Protein AF-A0A3A4VA73-F1 (afdb_monomer)

pLDDT: mean 78.43, std 20.01, range [28.28, 98.75]

Nearest PDB structures (foldseek):
  8yx9-assembly4_K  TM=3.484E-01  e=2.270E-02  Homo sapiens
  2hr7-assembly1_B  TM=2.825E-01  e=2.330E-01  Homo sapiens
  3s2k-assembly1_B  TM=5.951E-01  e=2.546E+00  Homo sapiens
  6hn4-assembly1_F  TM=3.229E-01  e=4.655E-01  Homo sapiens
  8s9t-assembly1_E  TM=4.274E-01  e=6.545E+00  Synechocystis sp. PCC 6803

Sequence (258 aa):
MKATKYLATAIGCLLFSLILPTQASALSCFDVDGMSVFGYDGYEWIHIGAIGNEFNSLSIANEFGAGNEFKSTSIFNEFGKFGSKFSSYSAFNDFAYKPPIVVSDSYKFVGYMTTGYKFPSINTYEAIACANKSFRSPNRDMEDVTFKDIPSSSSSYSNSYYPSGAYSSYTPLNSCPKNSSLSTKDFSSCVCNTGYTTNAKKDACVPVSKKTNDKVCQKEFGSKSLWDGTTNVDETLNCTCKKGYSFDSKGTKCVKDK

Foldseek 3Di:
DDDDDDDDDDDPDPPPPPPDPPPFDADALVLFEQWWKWWDPPQWTATQAGLAECVAQRHCNPCNHSVPCPDQSHLNVCVHQAPPCPHLAHQEPQNNVNHMFTAGPVRATDFHNHCHDGPRYHDVVRSNVSSHPHPHHHDPVRNGDIGRDRDHPPDDDDDDDDDDDDDDDDDQDPDDAPQWDADPVDNNDIDGHPQWDQDPVSRDTDGPPPQPLQSVLCVFANNQKGFPPDADPVRHTDIAGHPQWHADPVNRYTDGDD

Structure (mmCIF, N/CA/C/O backbone):
data_AF-A0A3A4VA73-F1
#
_entry.id   AF-A0A3A4VA73-F1
#
loop_
_atom_site.group_PDB
_atom_site.id
_atom_site.type_symbol
_atom_site.label_atom_id
_atom_site.label_alt_id
_atom_site.label_comp_id
_atom_site.label_asym_id
_atom_site.label_entity_id
_atom_site.label_seq_id
_atom_site.pdbx_PDB_ins_code
_atom_site.Cartn_x
_atom_site.Cartn_y
_atom_site.Cartn_z
_atom_site.occupancy
_atom_site.B_iso_or_equiv
_atom_site.auth_seq_id
_atom_site.auth_comp_id
_atom_site.auth_asym_id
_atom_site.auth_atom_id
_atom_site.pdbx_PDB_model_num
ATOM 1 N N . MET A 1 1 ? -60.410 -53.677 -19.470 1.00 43.06 1 MET A N 1
ATOM 2 C CA . MET A 1 1 ? -59.364 -53.224 -20.415 1.00 43.06 1 MET A CA 1
ATOM 3 C C . MET A 1 1 ? -59.550 -51.745 -20.718 1.00 43.06 1 MET A C 1
ATOM 5 O O . MET A 1 1 ? -60.545 -51.406 -21.337 1.00 43.06 1 MET A O 1
ATOM 9 N N . LYS A 1 2 ? -58.601 -50.913 -20.274 1.00 36.97 2 LYS A N 1
ATOM 10 C CA . LYS A 1 2 ? -57.996 -49.741 -20.947 1.00 36.97 2 LYS A CA 1
ATOM 11 C C . LYS A 1 2 ? -57.568 -48.727 -19.887 1.00 36.97 2 LYS A C 1
ATOM 13 O O . LYS A 1 2 ? -58.381 -48.040 -19.286 1.00 36.97 2 LYS A O 1
ATOM 18 N N . ALA A 1 3 ? -56.260 -48.721 -19.653 1.00 39.72 3 ALA A N 1
ATOM 19 C CA . ALA A 1 3 ? -55.546 -47.684 -18.939 1.00 39.72 3 ALA A CA 1
ATOM 20 C C . ALA A 1 3 ? -55.341 -46.496 -19.883 1.00 39.72 3 ALA A C 1
ATOM 22 O O . ALA A 1 3 ? -54.946 -46.705 -21.031 1.00 39.72 3 ALA A O 1
ATOM 23 N N . THR A 1 4 ? -55.521 -45.274 -19.388 1.00 40.94 4 THR A N 1
ATOM 24 C CA . THR A 1 4 ? -55.050 -44.076 -20.088 1.00 40.94 4 THR A CA 1
ATOM 25 C C . THR A 1 4 ? -54.307 -43.197 -19.094 1.00 40.94 4 THR A C 1
ATOM 27 O O . THR A 1 4 ? -54.869 -42.700 -18.123 1.00 40.94 4 THR A O 1
ATOM 30 N N . LYS A 1 5 ? -52.998 -43.098 -19.329 1.00 46.84 5 LYS A N 1
ATOM 31 C CA . LYS A 1 5 ? -52.027 -42.262 -18.627 1.00 46.84 5 LYS A CA 1
ATOM 32 C C . LYS A 1 5 ? -52.237 -40.805 -19.050 1.00 46.84 5 LYS A C 1
ATOM 34 O O . LYS A 1 5 ? -52.364 -40.563 -20.247 1.00 46.84 5 LYS A O 1
ATOM 39 N N . TYR A 1 6 ? -52.173 -39.856 -18.119 1.00 45.97 6 TYR A N 1
ATOM 40 C CA . TYR A 1 6 ? -51.953 -38.448 -18.453 1.00 45.97 6 TYR A CA 1
ATOM 41 C C . TYR A 1 6 ? -50.653 -37.947 -17.831 1.00 45.97 6 TYR A C 1
ATOM 43 O O . TYR A 1 6 ? -50.344 -38.216 -16.671 1.00 45.97 6 TYR A O 1
ATOM 51 N N . LEU A 1 7 ? -49.874 -37.310 -18.705 1.00 40.16 7 LEU A N 1
ATOM 52 C CA . LEU A 1 7 ? -48.508 -36.846 -18.537 1.00 40.16 7 LEU A CA 1
ATOM 53 C C . LEU A 1 7 ? -48.397 -35.770 -17.451 1.00 40.16 7 LEU A C 1
ATOM 55 O O . LEU A 1 7 ? -49.168 -34.815 -17.435 1.00 40.16 7 LEU A O 1
ATOM 59 N N . ALA A 1 8 ? -47.367 -35.887 -16.613 1.00 42.47 8 ALA A N 1
ATOM 60 C CA . ALA A 1 8 ? -46.890 -34.799 -15.775 1.00 42.47 8 ALA A CA 1
ATOM 61 C C . ALA A 1 8 ? -45.973 -33.888 -16.606 1.00 42.47 8 ALA A C 1
ATOM 63 O O . ALA A 1 8 ? -44.910 -34.311 -17.066 1.00 42.47 8 ALA A O 1
ATOM 64 N N . THR A 1 9 ? -46.391 -32.644 -16.814 1.00 46.28 9 THR A N 1
ATOM 65 C CA . THR A 1 9 ? -45.593 -31.601 -17.462 1.00 46.28 9 THR A CA 1
ATOM 66 C C . THR A 1 9 ? -44.555 -31.091 -16.463 1.00 46.28 9 THR A C 1
ATOM 68 O O . THR A 1 9 ? -44.897 -30.472 -15.457 1.00 46.28 9 THR A O 1
ATOM 71 N N . ALA A 1 10 ? -43.279 -31.381 -16.715 1.00 45.59 10 ALA A N 1
ATOM 72 C CA . ALA A 1 10 ? -42.168 -30.890 -15.912 1.00 45.59 10 ALA A CA 1
ATOM 73 C C . ALA A 1 10 ? -41.962 -29.388 -16.172 1.00 45.59 10 ALA A C 1
ATOM 75 O O . ALA A 1 10 ? -41.502 -28.986 -17.240 1.00 45.59 10 ALA A O 1
ATOM 76 N N . ILE A 1 11 ? -42.309 -28.555 -15.191 1.00 55.12 11 ILE A N 1
ATOM 77 C CA . ILE A 1 11 ? -41.979 -27.128 -15.183 1.00 55.12 11 ILE A CA 1
ATOM 78 C C . ILE A 1 11 ? -40.499 -27.019 -14.808 1.00 55.12 11 ILE A C 1
ATOM 80 O O . ILE A 1 11 ? -40.120 -27.156 -13.644 1.00 55.12 11 ILE A O 1
ATOM 84 N N . GLY A 1 12 ? -39.652 -26.834 -15.821 1.00 50.28 12 GLY A N 1
ATOM 85 C CA . GLY A 1 12 ? -38.235 -26.535 -15.656 1.00 50.28 12 GLY A CA 1
ATOM 86 C C . GLY A 1 12 ? -38.064 -25.186 -14.965 1.00 50.28 12 GLY A C 1
ATOM 87 O O . GLY A 1 12 ? -38.223 -24.136 -15.582 1.00 50.28 12 GLY A O 1
ATOM 88 N N . CYS A 1 13 ? -37.759 -25.222 -13.671 1.00 48.72 13 CYS A N 1
ATOM 89 C CA . CYS A 1 13 ? -37.417 -24.046 -12.886 1.00 48.72 13 CYS A CA 1
ATOM 90 C C . CYS A 1 13 ? -36.002 -23.597 -13.288 1.00 48.72 13 CYS A C 1
ATOM 92 O O . CYS A 1 13 ? -35.006 -24.171 -12.846 1.00 48.72 13 CYS A O 1
ATOM 94 N N . LEU A 1 14 ? -35.920 -22.618 -14.192 1.00 50.19 14 LEU A N 1
ATOM 95 C CA . LEU A 1 14 ? -34.692 -21.907 -14.548 1.00 50.19 14 LEU A CA 1
ATOM 96 C C . LEU A 1 14 ? -34.142 -21.213 -13.290 1.00 50.19 14 LEU A C 1
ATOM 98 O O . LEU A 1 14 ? -34.574 -20.125 -12.917 1.00 50.19 14 LEU A O 1
ATOM 102 N N . LEU A 1 15 ? -33.195 -21.871 -12.619 1.00 53.50 15 LEU A N 1
ATOM 103 C CA . LEU A 1 15 ? -32.391 -21.302 -11.540 1.00 53.50 15 LEU A CA 1
ATOM 104 C C . LEU A 1 15 ? -31.461 -20.237 -12.134 1.00 53.50 15 LEU A C 1
ATOM 106 O O . LEU A 1 15 ? -30.358 -20.532 -12.591 1.00 53.50 15 LEU A O 1
ATOM 110 N N . PHE A 1 16 ? -31.920 -18.988 -12.141 1.00 50.22 16 PHE A N 1
ATOM 111 C CA . PHE A 1 16 ? -31.068 -17.828 -12.371 1.00 50.22 16 PHE A CA 1
ATOM 112 C C . PHE A 1 16 ? -30.167 -17.665 -11.140 1.00 50.22 16 PHE A C 1
ATOM 114 O O . PHE A 1 16 ? -30.565 -17.094 -10.124 1.00 50.22 16 PHE A O 1
ATOM 121 N N . SER A 1 17 ? -28.977 -18.264 -11.192 1.00 49.06 17 SER A N 1
ATOM 122 C CA . SER A 1 17 ? -27.951 -18.144 -10.158 1.00 49.06 17 SER A CA 1
ATOM 123 C C . SER A 1 17 ? -27.560 -16.673 -10.005 1.00 49.06 17 SER A C 1
ATOM 125 O O . SER A 1 17 ? -26.781 -16.152 -10.800 1.00 49.06 17 SER A O 1
ATOM 127 N N . LEU A 1 18 ? -28.106 -15.994 -8.991 1.00 48.34 18 LEU A N 1
ATOM 128 C CA . LEU A 1 18 ? -27.648 -14.668 -8.581 1.00 48.34 18 LEU A CA 1
ATOM 129 C C . LEU A 1 18 ? -26.200 -14.788 -8.092 1.00 48.34 18 LEU A C 1
ATOM 131 O O . LEU A 1 18 ? -25.934 -15.199 -6.961 1.00 48.34 18 LEU A O 1
ATOM 135 N N . ILE A 1 19 ? -25.261 -14.432 -8.963 1.00 46.31 19 ILE A N 1
ATOM 136 C CA . ILE A 1 19 ? -23.864 -14.219 -8.605 1.00 46.31 19 ILE A CA 1
ATOM 137 C C . ILE A 1 19 ? -23.840 -12.930 -7.779 1.00 46.31 19 ILE A C 1
ATOM 139 O O . ILE A 1 19 ? -23.855 -11.829 -8.325 1.00 46.31 19 ILE A O 1
ATOM 143 N N . LEU A 1 20 ? -23.883 -13.056 -6.452 1.00 47.47 20 LEU A N 1
ATOM 144 C CA . LEU A 1 20 ? -23.625 -11.922 -5.567 1.00 47.47 20 LEU A CA 1
ATOM 145 C C . LEU A 1 20 ? -22.167 -11.492 -5.791 1.00 47.47 20 LEU A C 1
ATOM 147 O O . LEU A 1 20 ? -21.282 -12.345 -5.670 1.00 47.47 20 LEU A O 1
ATOM 151 N N . PRO A 1 21 ? -21.888 -10.216 -6.116 1.00 40.41 21 PRO A N 1
ATOM 152 C CA . PRO A 1 21 ? -20.519 -9.755 -6.273 1.00 40.41 21 PRO A CA 1
ATOM 153 C C . PRO A 1 21 ? -19.784 -9.967 -4.948 1.00 40.41 21 PRO A C 1
ATOM 155 O O . PRO A 1 21 ? -20.180 -9.447 -3.901 1.00 40.41 21 PRO A O 1
ATOM 158 N N . THR A 1 22 ? -18.731 -10.783 -4.981 1.00 46.16 22 THR A N 1
ATOM 159 C CA . THR A 1 22 ? -17.787 -10.920 -3.876 1.00 46.16 22 THR A CA 1
ATOM 160 C C . THR A 1 22 ? -17.147 -9.556 -3.670 1.00 46.16 22 THR A C 1
ATOM 162 O O . THR A 1 22 ? -16.364 -9.117 -4.510 1.00 46.16 22 THR A O 1
ATOM 165 N N . GLN A 1 23 ? -17.524 -8.861 -2.597 1.00 42.28 23 GLN A N 1
ATOM 166 C CA . GLN A 1 23 ? -16.896 -7.597 -2.237 1.00 42.28 23 GLN A CA 1
ATOM 167 C C . GLN A 1 23 ? -15.422 -7.879 -1.955 1.00 42.28 23 GLN A C 1
ATOM 169 O O . GLN A 1 23 ? -15.078 -8.614 -1.031 1.00 42.28 23 GLN A O 1
ATOM 174 N N . ALA A 1 24 ? -14.575 -7.357 -2.829 1.00 49.09 24 ALA A N 1
ATOM 175 C CA . ALA A 1 24 ? -13.138 -7.386 -2.694 1.00 49.09 24 ALA A CA 1
ATOM 176 C C . ALA A 1 24 ? -12.788 -6.482 -1.498 1.00 49.09 24 ALA A C 1
ATOM 178 O O . ALA A 1 24 ? -13.014 -5.275 -1.549 1.00 49.09 24 ALA A O 1
ATOM 179 N N . SER A 1 25 ? -12.358 -7.067 -0.379 1.00 57.22 25 SER A N 1
ATOM 180 C CA . SER A 1 25 ? -12.051 -6.318 0.844 1.00 57.22 25 SER A CA 1
ATOM 181 C C . SER A 1 25 ? -10.740 -5.553 0.679 1.00 57.22 25 SER A C 1
ATOM 183 O O . SER A 1 25 ? -9.720 -6.170 0.370 1.00 57.2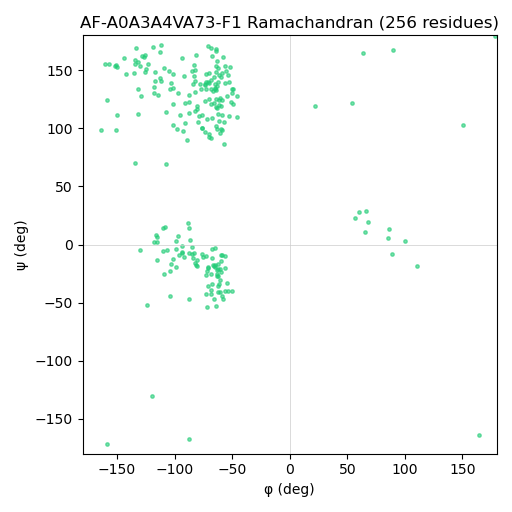2 25 SER A O 1
ATOM 185 N N . ALA A 1 26 ? -10.774 -4.231 0.868 1.00 69.88 26 ALA A N 1
ATOM 186 C CA . ALA A 1 26 ? -9.577 -3.395 0.929 1.00 69.88 26 ALA A CA 1
ATOM 187 C C . ALA A 1 26 ? -8.648 -3.854 2.069 1.00 69.88 26 ALA A C 1
ATOM 189 O O . ALA A 1 26 ? -9.121 -4.375 3.082 1.00 69.88 26 ALA A O 1
ATOM 190 N N . LEU A 1 27 ? -7.341 -3.696 1.870 1.00 84.44 27 LEU A N 1
ATOM 191 C CA . LEU A 1 27 ? -6.316 -3.956 2.877 1.00 84.44 27 LEU A CA 1
ATOM 192 C C . LEU A 1 27 ? -6.382 -2.894 3.971 1.00 84.44 27 LEU A C 1
ATOM 194 O O . LEU A 1 27 ? -6.666 -1.732 3.687 1.00 84.44 27 LEU A O 1
ATOM 198 N N . SER A 1 28 ? -6.052 -3.300 5.190 1.00 86.94 28 SER A N 1
ATOM 199 C CA . SER A 1 28 ? -5.964 -2.432 6.359 1.00 86.94 28 SER A CA 1
ATOM 200 C C . SER A 1 28 ? -4.525 -2.283 6.844 1.00 86.94 28 SER A C 1
ATOM 202 O O . SER A 1 28 ? -3.636 -3.028 6.430 1.00 86.94 28 SER A O 1
ATOM 204 N N . CYS A 1 29 ? -4.295 -1.376 7.796 1.00 83.25 29 CYS A N 1
ATOM 205 C CA . CYS A 1 29 ? -2.999 -1.247 8.474 1.00 83.25 29 CYS A CA 1
ATOM 206 C C . CYS A 1 29 ? -2.451 -2.586 9.009 1.00 83.25 29 CYS A C 1
ATOM 208 O O . CYS A 1 29 ? -1.267 -2.870 8.856 1.00 83.25 29 CYS A O 1
ATOM 210 N N . PHE A 1 30 ? -3.307 -3.448 9.572 1.00 86.12 30 PHE A N 1
ATOM 211 C CA . PHE A 1 30 ? -2.881 -4.749 10.106 1.00 86.12 30 PHE A CA 1
ATOM 212 C C . PHE A 1 30 ? -2.261 -5.662 9.038 1.00 86.12 30 PHE A C 1
ATOM 214 O O . PHE A 1 30 ? -1.387 -6.468 9.348 1.00 86.12 30 PHE A O 1
ATOM 221 N N . ASP A 1 31 ? -2.695 -5.528 7.785 1.00 90.44 31 ASP A N 1
ATOM 222 C CA . ASP A 1 31 ? -2.246 -6.375 6.682 1.00 90.44 31 ASP A CA 1
ATOM 223 C C . ASP A 1 31 ? -0.895 -5.938 6.107 1.00 90.44 31 ASP A C 1
ATOM 225 O O . ASP A 1 31 ? -0.269 -6.717 5.389 1.00 90.44 31 ASP A O 1
ATOM 229 N N . VAL A 1 32 ? -0.459 -4.703 6.383 1.00 94.81 32 VAL A N 1
ATOM 230 C CA . VAL A 1 32 ? 0.692 -4.077 5.710 1.00 94.81 32 VAL A CA 1
ATOM 231 C C . VAL A 1 32 ? 1.726 -3.452 6.650 1.00 94.81 32 VAL A C 1
ATOM 233 O O . VAL A 1 32 ? 2.764 -2.988 6.181 1.00 94.81 32 VAL A O 1
ATOM 236 N N . ASP A 1 33 ? 1.473 -3.426 7.959 1.00 94.19 33 ASP A N 1
ATOM 237 C CA . ASP A 1 33 ? 2.390 -2.849 8.944 1.00 94.19 33 ASP A CA 1
ATOM 238 C C . ASP A 1 33 ? 3.754 -3.571 8.960 1.00 94.19 33 ASP A C 1
ATOM 240 O O . ASP A 1 33 ? 3.850 -4.786 9.145 1.00 94.19 33 ASP A O 1
ATOM 244 N N . GLY A 1 34 ? 4.821 -2.802 8.769 1.00 93.25 34 GLY A N 1
ATOM 245 C CA . GLY A 1 34 ? 6.209 -3.231 8.601 1.00 93.25 34 GLY A CA 1
ATOM 246 C C . GLY A 1 34 ? 6.635 -3.526 7.158 1.00 93.25 34 GLY A C 1
ATOM 247 O O . GLY A 1 34 ? 7.825 -3.734 6.933 1.00 93.25 34 GLY A O 1
ATOM 248 N N . MET A 1 35 ? 5.716 -3.545 6.187 1.00 97.94 35 MET A N 1
ATOM 249 C CA . MET A 1 35 ? 6.010 -3.998 4.821 1.00 97.94 35 MET A CA 1
ATOM 250 C C . MET A 1 35 ? 6.637 -2.923 3.934 1.00 97.94 35 MET A C 1
ATOM 252 O O . MET A 1 35 ? 6.405 -1.724 4.102 1.00 97.94 35 MET A O 1
ATOM 256 N N . SER A 1 36 ? 7.384 -3.371 2.927 1.00 98.38 36 SER A N 1
ATOM 257 C CA . SER A 1 36 ? 8.048 -2.499 1.963 1.00 98.38 36 SER A CA 1
ATOM 258 C C . SER A 1 36 ? 7.121 -2.040 0.843 1.00 98.38 36 SER A C 1
ATOM 260 O O . SER A 1 36 ? 6.206 -2.741 0.411 1.00 98.38 36 SER A O 1
ATOM 262 N N . VAL A 1 37 ? 7.406 -0.848 0.336 1.00 98.75 37 VAL A N 1
ATOM 263 C CA . VAL A 1 37 ? 6.708 -0.173 -0.751 1.00 98.75 37 VAL A CA 1
ATOM 264 C C . VAL A 1 37 ? 7.651 -0.050 -1.941 1.00 98.75 37 VAL A C 1
ATOM 266 O O . VAL A 1 37 ? 8.760 0.477 -1.827 1.00 98.75 37 VAL A O 1
ATOM 269 N N . PHE A 1 38 ? 7.179 -0.485 -3.106 1.00 98.69 38 PHE A N 1
ATOM 270 C CA . PHE A 1 38 ? 7.914 -0.428 -4.364 1.00 98.69 38 PHE A CA 1
ATOM 271 C C . PHE A 1 38 ? 7.196 0.447 -5.387 1.00 98.69 38 PHE A C 1
ATOM 273 O O . PHE A 1 38 ? 5.985 0.332 -5.571 1.00 98.69 38 PHE A O 1
ATOM 280 N N . GLY A 1 39 ? 7.940 1.298 -6.086 1.00 98.25 39 GLY A N 1
ATOM 281 C CA . GLY A 1 39 ? 7.442 2.155 -7.162 1.00 98.25 39 GLY A CA 1
ATOM 282 C C . GLY A 1 39 ? 8.014 1.742 -8.516 1.00 98.25 39 GLY A C 1
ATOM 283 O O . GLY A 1 39 ? 9.172 1.351 -8.600 1.00 98.25 39 GLY A O 1
ATOM 284 N N . TYR A 1 40 ? 7.224 1.836 -9.589 1.00 97.44 40 TYR A N 1
ATOM 285 C CA . TYR A 1 40 ? 7.708 1.522 -10.936 1.00 97.44 40 TYR A CA 1
ATOM 286 C C . TYR A 1 40 ? 8.495 2.692 -11.544 1.00 97.44 40 TYR A C 1
ATOM 288 O O . TYR A 1 40 ? 7.939 3.763 -11.813 1.00 97.44 40 TYR A O 1
ATOM 296 N N . ASP A 1 41 ? 9.782 2.497 -11.813 1.00 91.81 41 ASP A N 1
ATOM 297 C CA . ASP A 1 41 ? 10.684 3.546 -12.302 1.00 91.81 41 ASP A CA 1
ATOM 298 C C . ASP A 1 41 ? 10.649 3.736 -13.830 1.00 91.81 41 ASP A C 1
ATOM 300 O O . ASP A 1 41 ? 11.220 4.698 -14.345 1.00 91.81 41 ASP A O 1
ATOM 304 N N . GLY A 1 42 ? 9.865 2.929 -14.547 1.00 87.56 42 GLY A N 1
ATOM 305 C CA . GLY A 1 42 ? 9.803 2.911 -16.013 1.00 87.56 42 GLY A CA 1
ATOM 306 C C . GLY A 1 42 ? 10.403 1.645 -16.623 1.00 87.56 42 GLY A C 1
ATOM 307 O O . GLY A 1 42 ? 10.051 1.308 -17.751 1.00 87.56 42 GLY A O 1
ATOM 308 N N . TYR A 1 43 ? 11.223 0.928 -15.860 1.00 85.62 43 TYR A N 1
ATOM 309 C CA . TYR A 1 43 ? 11.857 -0.330 -16.235 1.00 85.62 43 TYR A CA 1
ATOM 310 C C . TYR A 1 43 ? 11.517 -1.423 -15.224 1.00 85.62 43 TYR A C 1
ATOM 312 O O . TYR A 1 43 ? 10.980 -2.459 -15.616 1.00 85.62 43 TYR A O 1
ATOM 320 N N . GLU A 1 44 ? 11.733 -1.159 -13.936 1.00 92.25 44 GLU A N 1
ATOM 321 C CA . GLU A 1 44 ? 11.579 -2.104 -12.829 1.00 92.25 44 GLU A CA 1
ATOM 322 C C . GLU A 1 44 ? 10.803 -1.475 -11.655 1.00 92.25 44 GLU A C 1
ATOM 324 O O . GLU A 1 44 ? 10.518 -0.275 -11.608 1.00 92.25 44 GLU A O 1
ATOM 329 N N . TRP A 1 45 ? 10.406 -2.310 -10.701 1.00 95.94 45 TRP A N 1
ATOM 330 C CA . TRP A 1 45 ? 9.875 -1.921 -9.401 1.00 95.94 45 TRP A CA 1
ATOM 331 C C . TRP A 1 45 ? 11.039 -1.748 -8.430 1.00 95.94 45 TRP A C 1
ATOM 333 O O . TRP A 1 45 ? 11.694 -2.731 -8.087 1.00 95.94 45 TRP A O 1
ATOM 343 N N . ILE A 1 46 ? 11.280 -0.517 -7.986 1.00 95.81 46 ILE A N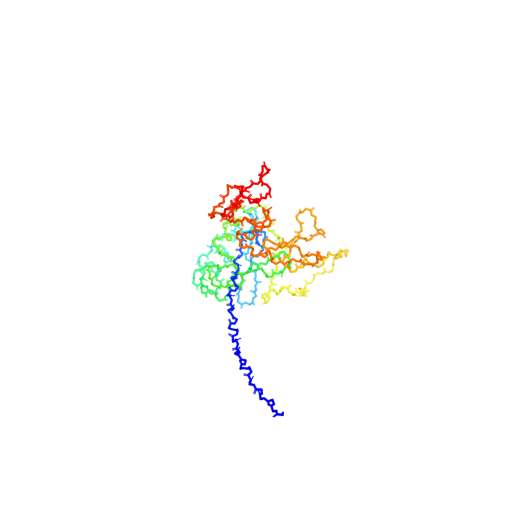 1
ATOM 344 C CA . ILE A 1 46 ? 12.366 -0.156 -7.066 1.00 95.81 46 ILE A CA 1
ATOM 345 C C . ILE A 1 46 ? 11.819 0.103 -5.665 1.00 95.81 46 ILE A C 1
ATOM 347 O O . ILE A 1 46 ? 10.684 0.565 -5.525 1.00 95.81 46 ILE A O 1
ATOM 351 N N . HIS A 1 47 ? 12.610 -0.170 -4.630 1.00 97.44 47 HIS A N 1
ATOM 352 C CA . HIS A 1 47 ? 12.233 0.143 -3.255 1.00 97.44 47 HIS A CA 1
ATOM 353 C C . HIS A 1 47 ? 12.144 1.666 -3.058 1.00 97.44 47 HIS A C 1
ATOM 355 O O . HIS A 1 47 ? 13.112 2.395 -3.282 1.00 97.44 47 HIS A O 1
ATOM 361 N N . ILE A 1 48 ? 10.977 2.163 -2.641 1.00 98.50 48 ILE A N 1
ATOM 362 C CA . ILE A 1 48 ? 10.748 3.604 -2.425 1.00 98.50 48 ILE A CA 1
ATOM 363 C C . ILE A 1 48 ? 10.469 3.962 -0.965 1.00 98.50 48 ILE A C 1
ATOM 365 O O . ILE A 1 48 ? 10.548 5.136 -0.612 1.00 98.50 48 ILE A O 1
ATOM 369 N N . GLY A 1 49 ? 10.188 2.973 -0.117 1.00 98.50 49 GLY A N 1
ATOM 370 C CA . GLY A 1 49 ? 9.965 3.156 1.313 1.00 98.50 49 GLY A CA 1
ATOM 371 C C . GLY A 1 49 ? 9.298 1.940 1.946 1.00 98.50 49 GLY A C 1
ATOM 372 O O . GLY A 1 49 ? 9.256 0.873 1.348 1.00 98.50 49 GLY A O 1
ATOM 373 N N . ALA A 1 50 ? 8.744 2.106 3.140 1.00 98.62 50 ALA A N 1
ATOM 374 C CA . ALA A 1 50 ? 8.035 1.067 3.876 1.00 98.62 50 ALA A CA 1
ATOM 375 C C . ALA A 1 50 ? 6.962 1.670 4.790 1.00 98.62 50 ALA A C 1
ATOM 377 O O . ALA A 1 50 ? 7.076 2.817 5.224 1.00 98.62 50 ALA A O 1
ATOM 378 N N . ILE A 1 51 ? 5.928 0.895 5.104 1.00 98.44 51 ILE A N 1
ATOM 379 C CA . ILE A 1 51 ? 4.870 1.275 6.044 1.00 98.44 51 ILE A CA 1
ATOM 380 C C . ILE A 1 51 ? 5.328 0.826 7.430 1.00 98.44 51 ILE A C 1
ATOM 382 O O . ILE A 1 51 ? 5.092 -0.308 7.812 1.00 98.44 51 ILE A O 1
ATOM 386 N N . GLY A 1 52 ? 6.040 1.671 8.170 1.00 93.25 52 GLY A N 1
ATOM 387 C CA . GLY A 1 52 ? 6.567 1.302 9.488 1.00 93.25 52 GLY A CA 1
ATOM 388 C C . GLY A 1 52 ? 6.878 2.511 10.358 1.00 93.25 52 GLY A C 1
ATOM 389 O O . GLY A 1 52 ? 6.537 3.633 10.000 1.00 93.25 52 GLY A O 1
ATOM 390 N N . ASN A 1 53 ? 7.525 2.305 11.501 1.00 85.19 53 ASN A N 1
ATOM 391 C CA . ASN A 1 53 ? 7.770 3.381 12.461 1.00 85.19 53 ASN A CA 1
ATOM 392 C C . ASN A 1 53 ? 8.648 4.509 11.889 1.00 85.19 53 ASN A C 1
ATOM 394 O O . ASN A 1 53 ? 9.503 4.284 11.032 1.00 85.19 53 ASN A O 1
ATOM 398 N N . GLU A 1 54 ? 8.460 5.718 12.411 1.00 88.94 54 GLU A N 1
ATOM 399 C CA . GLU A 1 54 ? 9.148 6.947 11.987 1.00 88.94 54 GLU A CA 1
ATOM 400 C C . GLU A 1 54 ? 10.665 6.955 12.246 1.00 88.94 54 GLU A C 1
ATOM 402 O O . GLU A 1 54 ? 11.393 7.731 11.636 1.00 88.94 54 GLU A O 1
ATOM 407 N N . PHE A 1 55 ? 11.182 6.076 13.108 1.00 87.44 55 PHE A N 1
ATOM 408 C CA . PHE A 1 55 ? 12.610 6.038 13.447 1.00 87.44 55 PHE A CA 1
ATOM 409 C C . PHE A 1 55 ? 13.457 5.314 12.395 1.00 87.44 55 PHE A C 1
ATOM 411 O O . PHE A 1 55 ? 14.674 5.495 12.345 1.00 87.44 55 PHE A O 1
ATOM 418 N N . ASN A 1 56 ? 12.841 4.497 11.540 1.00 95.25 56 ASN A N 1
ATOM 419 C CA . ASN A 1 56 ? 13.538 3.779 10.478 1.00 95.25 56 ASN A CA 1
ATOM 420 C C . ASN A 1 56 ? 13.637 4.640 9.211 1.00 95.25 56 ASN A C 1
ATOM 422 O O . ASN A 1 56 ? 12.627 5.134 8.716 1.00 95.25 56 ASN A O 1
ATOM 426 N N . SER A 1 57 ? 14.839 4.779 8.648 1.00 96.19 57 SER A N 1
ATOM 427 C CA . SER A 1 57 ? 15.093 5.600 7.454 1.00 96.19 57 SER A CA 1
ATOM 428 C C . SER A 1 57 ? 14.353 5.131 6.198 1.00 96.19 57 SER A C 1
ATOM 430 O O . SER A 1 57 ? 14.162 5.920 5.273 1.00 96.19 57 SER A O 1
ATOM 432 N N . LEU A 1 58 ? 13.927 3.867 6.144 1.00 97.75 58 LEU A N 1
ATOM 433 C CA . LEU A 1 58 ? 13.112 3.324 5.058 1.00 97.75 58 LEU A CA 1
ATOM 434 C C . LEU A 1 58 ? 11.628 3.631 5.221 1.00 97.75 58 LEU A C 1
ATOM 436 O O . LEU A 1 58 ? 10.884 3.489 4.256 1.00 97.75 58 LEU A O 1
ATOM 440 N N . SER A 1 59 ? 11.173 4.034 6.406 1.00 98.31 59 SER A N 1
ATOM 441 C CA . SER A 1 59 ? 9.758 4.304 6.611 1.00 98.31 59 SER A CA 1
ATOM 442 C C . SER A 1 59 ? 9.312 5.565 5.880 1.00 98.31 59 SER A C 1
ATOM 444 O O . SER A 1 59 ? 9.980 6.600 5.922 1.00 98.31 59 SER A O 1
ATOM 446 N N . ILE A 1 60 ? 8.128 5.499 5.271 1.00 98.56 60 ILE A N 1
ATOM 447 C CA . ILE A 1 60 ? 7.435 6.682 4.756 1.00 98.56 60 ILE A CA 1
ATOM 448 C C . ILE A 1 60 ? 7.069 7.660 5.886 1.00 98.56 60 ILE A C 1
ATOM 450 O O . ILE A 1 60 ? 6.924 8.842 5.626 1.00 98.56 60 ILE A O 1
ATOM 454 N N . ALA A 1 61 ? 6.979 7.212 7.142 1.00 97.06 61 ALA A N 1
ATOM 455 C CA . ALA A 1 61 ? 6.781 8.096 8.294 1.00 97.06 61 ALA A CA 1
ATOM 456 C C . ALA A 1 61 ? 8.054 8.861 8.703 1.00 97.06 61 ALA A C 1
ATOM 458 O O . ALA A 1 61 ? 7.986 9.770 9.522 1.00 97.06 61 ALA A O 1
ATOM 459 N N . ASN A 1 62 ? 9.225 8.507 8.161 1.00 95.88 62 ASN A N 1
ATOM 460 C CA . ASN A 1 62 ? 10.477 9.182 8.488 1.00 95.88 62 ASN A CA 1
ATOM 461 C C . ASN A 1 62 ? 10.745 10.346 7.521 1.00 95.88 62 ASN A C 1
ATOM 463 O O . ASN A 1 62 ? 11.187 10.133 6.387 1.00 95.88 62 ASN A O 1
ATOM 467 N N . GLU A 1 63 ? 10.541 11.580 7.985 1.00 96.12 63 GLU A N 1
ATOM 468 C CA . GLU A 1 63 ? 10.735 12.818 7.206 1.00 96.12 63 GLU A CA 1
ATOM 469 C C . GLU A 1 63 ? 12.196 13.093 6.794 1.00 96.12 63 GLU A C 1
ATOM 471 O O . GLU A 1 63 ? 12.458 13.838 5.848 1.00 96.12 63 GLU A O 1
ATOM 476 N N . PHE A 1 64 ? 13.167 12.458 7.452 1.00 95.06 64 PHE A N 1
ATOM 477 C CA . PHE A 1 64 ? 14.587 12.523 7.089 1.00 95.06 64 PHE A CA 1
ATOM 478 C C . PHE A 1 64 ? 15.008 11.370 6.161 1.00 95.06 64 PHE A C 1
ATOM 480 O O . PHE A 1 64 ? 16.138 11.345 5.674 1.00 95.06 64 PHE A O 1
ATOM 487 N N . GLY A 1 65 ? 14.109 10.413 5.917 1.00 96.19 65 GLY A N 1
ATOM 488 C CA . GLY A 1 65 ? 14.344 9.184 5.167 1.00 96.19 65 GLY A CA 1
ATOM 489 C C . GLY A 1 65 ? 13.460 9.063 3.926 1.00 96.19 65 GLY A C 1
ATOM 490 O O . GLY A 1 65 ? 13.398 9.960 3.084 1.00 96.19 65 GLY A O 1
ATOM 491 N N . ALA A 1 66 ? 12.801 7.915 3.767 1.00 98.06 66 ALA A N 1
ATOM 492 C CA . ALA A 1 66 ? 11.897 7.656 2.646 1.00 98.06 66 ALA A CA 1
ATOM 493 C C . ALA A 1 66 ? 10.671 8.586 2.625 1.00 98.06 66 ALA A C 1
ATOM 495 O O . ALA A 1 66 ? 10.139 8.847 1.548 1.00 98.06 66 ALA A O 1
ATOM 496 N N . GLY A 1 67 ? 10.263 9.115 3.782 1.00 96.88 67 GLY A N 1
ATOM 497 C CA . GLY A 1 67 ? 9.195 10.103 3.919 1.00 96.88 67 GLY A CA 1
ATOM 498 C C . GLY A 1 67 ? 9.573 11.531 3.523 1.00 96.88 67 GLY A C 1
ATOM 499 O O . GLY A 1 67 ? 8.698 12.384 3.439 1.00 96.88 67 GLY A O 1
ATOM 500 N N . ASN A 1 68 ? 10.848 11.819 3.245 1.00 96.38 68 ASN A N 1
ATOM 501 C CA . ASN A 1 68 ? 11.303 13.176 2.941 1.00 96.38 68 ASN A CA 1
ATOM 502 C C . ASN A 1 68 ? 10.628 13.752 1.682 1.00 96.38 68 ASN A C 1
ATOM 504 O O . ASN A 1 68 ? 10.789 13.208 0.590 1.00 96.38 68 ASN A O 1
ATOM 508 N N . GLU A 1 69 ? 9.914 14.870 1.808 1.00 95.88 69 GLU A N 1
ATOM 509 C CA . GLU A 1 69 ? 9.140 15.484 0.714 1.00 95.88 69 GLU A CA 1
ATOM 510 C C . GLU A 1 69 ? 9.995 16.009 -0.454 1.00 95.88 69 GLU A C 1
ATOM 512 O O . GLU A 1 69 ? 9.510 16.144 -1.576 1.00 95.88 69 GLU A O 1
ATOM 517 N N . PHE A 1 70 ? 11.291 16.235 -0.237 1.00 94.56 70 PHE A N 1
ATOM 518 C CA . PHE A 1 70 ? 12.222 16.686 -1.273 1.00 94.56 70 PHE A CA 1
ATOM 519 C C . PHE A 1 70 ? 12.925 15.525 -1.989 1.00 94.56 70 PHE A C 1
ATOM 521 O O . PHE A 1 70 ? 13.563 15.728 -3.026 1.00 94.56 70 PHE A O 1
ATOM 528 N N . LYS A 1 71 ? 12.806 14.288 -1.487 1.00 96.50 71 LYS A N 1
ATOM 529 C CA . LYS A 1 71 ? 13.411 13.106 -2.115 1.00 96.50 71 LYS A CA 1
ATOM 530 C C . LYS A 1 71 ? 12.644 12.735 -3.385 1.00 96.50 71 LYS A C 1
ATOM 532 O O . LYS A 1 71 ? 11.419 12.663 -3.394 1.00 96.50 71 LYS A O 1
ATOM 537 N N . SER A 1 72 ? 13.359 12.456 -4.473 1.00 94.38 72 SER A N 1
ATOM 538 C CA . SER A 1 72 ? 12.753 12.151 -5.782 1.00 94.38 72 SER A CA 1
ATOM 539 C C . SER A 1 72 ? 11.893 10.880 -5.791 1.00 94.38 72 SER A C 1
ATOM 541 O O . SER A 1 72 ? 10.958 10.779 -6.588 1.00 94.38 72 SER A O 1
ATOM 543 N N . THR A 1 73 ? 12.194 9.920 -4.910 1.00 96.44 73 THR A N 1
ATOM 544 C CA . THR A 1 73 ? 11.446 8.664 -4.765 1.00 96.44 73 THR A CA 1
ATOM 545 C C . THR A 1 73 ? 10.355 8.710 -3.694 1.00 96.44 73 THR A C 1
ATOM 547 O O . THR A 1 73 ? 9.584 7.760 -3.593 1.00 96.44 73 THR A O 1
ATOM 550 N N . SER A 1 74 ? 10.271 9.779 -2.898 1.00 98.12 74 SER A N 1
ATOM 551 C CA . SER A 1 74 ? 9.278 9.875 -1.828 1.00 98.12 74 SER A CA 1
ATOM 552 C C . SER A 1 74 ? 7.869 10.005 -2.391 1.00 98.12 74 SER A C 1
ATOM 554 O O . SER A 1 74 ? 7.629 10.713 -3.374 1.00 98.12 74 SER A O 1
ATOM 556 N N . ILE A 1 75 ? 6.917 9.354 -1.725 1.00 98.38 75 ILE A N 1
ATOM 557 C CA . ILE A 1 75 ? 5.495 9.539 -2.016 1.00 98.38 75 ILE A CA 1
ATOM 558 C C . ILE A 1 75 ? 4.997 10.917 -1.561 1.00 98.38 75 ILE A C 1
ATOM 560 O O . ILE A 1 75 ? 3.982 11.375 -2.062 1.00 98.38 75 ILE A O 1
ATOM 564 N N . PHE A 1 76 ? 5.704 11.607 -0.663 1.00 97.62 76 PHE A N 1
ATOM 565 C CA . PHE A 1 76 ? 5.342 12.961 -0.225 1.00 97.62 76 PHE A CA 1
ATOM 566 C C . PHE A 1 76 ? 5.878 14.058 -1.143 1.00 97.62 76 PHE A C 1
ATOM 568 O O . PHE A 1 76 ? 5.490 15.213 -1.009 1.00 97.62 76 PHE A O 1
ATOM 575 N N . ASN A 1 77 ? 6.721 13.711 -2.116 1.00 95.31 77 ASN A N 1
ATOM 576 C CA . ASN A 1 77 ? 7.134 14.661 -3.135 1.00 95.31 77 ASN A CA 1
ATOM 577 C C . ASN A 1 77 ? 6.003 14.866 -4.155 1.00 95.31 77 ASN A C 1
ATOM 579 O O . ASN A 1 77 ? 5.817 14.060 -5.073 1.00 95.31 77 ASN A O 1
ATOM 583 N N . GLU A 1 78 ? 5.255 15.960 -4.017 1.00 93.56 78 GLU A N 1
ATOM 584 C CA . GLU A 1 78 ? 4.099 16.290 -4.867 1.00 93.56 78 GLU A CA 1
ATOM 585 C C . GLU A 1 78 ? 4.457 16.607 -6.332 1.00 93.56 78 GLU A C 1
ATOM 587 O O . GLU A 1 78 ? 3.606 16.541 -7.227 1.00 93.56 78 GLU A O 1
ATOM 592 N N . PHE A 1 79 ? 5.730 16.898 -6.599 1.00 93.00 79 PHE A N 1
ATOM 593 C CA . PHE A 1 79 ? 6.288 17.043 -7.947 1.00 93.00 79 PHE A CA 1
ATOM 594 C C . PHE A 1 79 ? 6.965 15.752 -8.428 1.00 93.00 79 PHE A C 1
ATOM 596 O O . PHE A 1 79 ? 7.342 15.629 -9.594 1.00 93.00 79 PHE A O 1
ATOM 603 N N . GLY A 1 80 ? 7.114 14.780 -7.529 1.00 94.50 80 GLY A N 1
ATOM 604 C CA . GLY A 1 80 ? 7.787 13.516 -7.747 1.00 94.50 80 GLY A CA 1
ATOM 605 C C . GLY A 1 80 ? 6.920 12.483 -8.455 1.00 94.50 80 GLY A C 1
ATOM 606 O O . GLY A 1 80 ? 5.689 12.546 -8.508 1.00 94.50 80 GLY A O 1
ATOM 607 N N . LYS A 1 81 ? 7.591 11.460 -8.979 1.00 96.88 81 LYS A N 1
ATOM 608 C CA . LYS A 1 81 ? 6.965 10.393 -9.766 1.00 96.88 81 LYS A CA 1
ATOM 609 C C . LYS A 1 81 ? 5.933 9.586 -8.974 1.00 96.88 81 LYS A C 1
ATOM 611 O O . LYS A 1 81 ? 4.926 9.177 -9.550 1.00 96.88 81 LYS A O 1
ATOM 616 N N . PHE A 1 82 ? 6.180 9.366 -7.685 1.00 98.31 82 PHE A N 1
ATOM 617 C CA . PHE A 1 82 ? 5.355 8.506 -6.832 1.00 98.31 82 PHE A CA 1
ATOM 618 C C . PHE A 1 82 ? 4.386 9.282 -5.926 1.00 98.31 82 PHE A C 1
ATOM 620 O O . PHE A 1 82 ? 3.473 8.670 -5.377 1.00 98.31 82 PHE A O 1
ATOM 627 N N . GLY A 1 83 ? 4.553 10.605 -5.805 1.00 94.56 83 GLY A N 1
ATOM 628 C CA . GLY A 1 83 ? 3.704 11.472 -4.982 1.00 94.56 83 GLY A CA 1
ATOM 629 C C . GLY A 1 83 ? 2.776 12.407 -5.756 1.00 94.56 83 GLY A C 1
ATOM 630 O O . GLY A 1 83 ? 1.708 12.772 -5.270 1.00 94.56 83 GLY A O 1
ATOM 631 N N . SER A 1 84 ? 3.114 12.766 -6.999 1.00 92.19 84 SER A N 1
ATOM 632 C CA . SER A 1 84 ? 2.318 13.731 -7.764 1.00 92.19 84 SER A CA 1
ATOM 633 C C . SER A 1 84 ? 0.927 13.219 -8.129 1.00 92.19 84 SER A C 1
ATOM 635 O O . SER A 1 84 ? 0.792 12.153 -8.727 1.00 92.19 84 SER A O 1
ATOM 637 N N . LYS A 1 85 ? -0.118 14.021 -7.903 1.00 87.31 85 LYS A N 1
ATOM 638 C CA . LYS A 1 85 ? -1.508 13.704 -8.301 1.00 87.31 85 LYS A CA 1
ATOM 639 C C . LYS A 1 85 ? -1.719 13.491 -9.807 1.00 87.31 85 LYS A C 1
ATOM 641 O O . LYS A 1 85 ? -2.760 12.992 -10.217 1.00 87.31 85 LYS A O 1
ATOM 646 N N . PHE A 1 86 ? -0.748 13.874 -10.637 1.00 86.25 86 PHE A N 1
ATOM 647 C CA . PHE A 1 86 ? -0.832 13.768 -12.097 1.00 86.25 86 PHE A CA 1
ATOM 648 C C . PHE A 1 86 ? -0.027 12.600 -12.677 1.00 86.25 86 PHE A C 1
ATOM 650 O O . PHE A 1 86 ? -0.242 12.211 -13.823 1.00 86.25 86 PHE A O 1
ATOM 657 N N . SER A 1 87 ? 0.906 12.027 -11.913 1.00 93.81 87 SER A N 1
ATOM 658 C CA . SER A 1 87 ? 1.766 10.952 -12.411 1.00 93.81 87 SER A CA 1
ATOM 659 C C . SER A 1 87 ? 0.995 9.638 -12.531 1.00 93.81 87 SER A C 1
ATOM 661 O O . SER A 1 87 ? 0.274 9.240 -11.615 1.00 93.81 87 SER A O 1
ATOM 663 N N . SER A 1 88 ? 1.195 8.903 -13.629 1.00 91.50 88 SER A N 1
ATOM 664 C CA . SER A 1 88 ? 0.625 7.562 -13.832 1.00 91.50 88 SER A CA 1
ATOM 665 C C . SER A 1 88 ? 1.202 6.490 -12.893 1.00 91.50 88 SER A C 1
ATOM 667 O O . SER A 1 88 ? 0.761 5.340 -12.950 1.00 91.50 88 SER A O 1
ATOM 669 N N . TYR A 1 89 ? 2.191 6.852 -12.070 1.00 96.94 89 TYR A N 1
ATOM 670 C CA . TYR A 1 89 ? 2.898 5.978 -11.127 1.00 96.94 89 TYR A CA 1
ATOM 671 C C . TYR A 1 89 ? 2.703 6.377 -9.660 1.00 96.94 89 TYR A C 1
ATOM 673 O O . TYR A 1 89 ? 3.382 5.856 -8.781 1.00 96.94 89 TYR A O 1
ATOM 681 N N . SER A 1 90 ? 1.812 7.331 -9.399 1.00 96.25 90 SER A N 1
ATOM 682 C CA . SER A 1 90 ? 1.647 7.932 -8.080 1.00 96.25 90 SER A CA 1
ATOM 683 C C . SER A 1 90 ? 0.726 7.142 -7.161 1.00 96.25 90 SER A C 1
ATOM 685 O O . SER A 1 90 ? -0.251 6.538 -7.608 1.00 96.25 90 SER A O 1
ATOM 687 N N . ALA A 1 91 ? 1.007 7.215 -5.861 1.00 96.88 91 ALA A N 1
ATOM 688 C CA . ALA A 1 91 ? 0.114 6.744 -4.812 1.00 96.88 91 ALA A CA 1
ATOM 689 C C . ALA A 1 91 ? -1.138 7.635 -4.654 1.00 96.88 91 ALA A C 1
ATOM 691 O O . ALA A 1 91 ? -2.146 7.174 -4.126 1.00 96.88 91 ALA A O 1
ATOM 692 N N . PHE A 1 92 ? -1.105 8.883 -5.131 1.00 92.19 92 PHE A N 1
ATOM 693 C CA . PHE A 1 92 ? -2.177 9.882 -4.977 1.00 92.19 92 PHE A CA 1
ATOM 694 C C . PHE A 1 92 ? -2.911 10.220 -6.281 1.00 92.19 92 PHE A C 1
ATOM 696 O O . PHE A 1 92 ? -3.596 11.238 -6.369 1.00 92.19 92 PHE A O 1
ATOM 703 N N . ASN A 1 93 ? -2.734 9.410 -7.326 1.00 85.06 93 ASN A N 1
ATOM 704 C CA . ASN A 1 93 ? -3.491 9.551 -8.564 1.00 85.06 93 ASN A CA 1
ATOM 705 C C . ASN A 1 93 ? -4.515 8.417 -8.674 1.00 85.06 93 ASN A C 1
ATOM 707 O O . ASN A 1 93 ? -4.146 7.257 -8.871 1.00 85.06 93 ASN A O 1
ATOM 711 N N . ASP A 1 94 ? -5.801 8.765 -8.623 1.00 81.56 94 ASP A N 1
ATOM 712 C CA . ASP A 1 94 ? -6.917 7.813 -8.704 1.00 81.56 94 ASP A CA 1
ATOM 713 C C . ASP A 1 94 ? -6.949 7.021 -10.024 1.00 81.56 94 ASP A C 1
ATOM 715 O O . ASP A 1 94 ? -7.526 5.932 -10.103 1.00 81.56 94 ASP A O 1
ATOM 719 N N . PHE A 1 95 ? -6.292 7.551 -11.060 1.00 80.75 95 PHE A N 1
ATOM 720 C CA . PHE A 1 95 ? -6.176 6.964 -12.394 1.00 80.75 95 PHE A CA 1
ATOM 721 C C . PHE A 1 95 ? -4.766 6.433 -12.692 1.00 80.75 95 PHE A C 1
ATOM 723 O O . PHE A 1 95 ? -4.439 6.174 -13.854 1.00 80.75 95 PHE A O 1
ATOM 730 N N . ALA A 1 96 ? -3.917 6.259 -11.672 1.00 86.12 96 ALA A N 1
ATOM 731 C CA . ALA A 1 96 ? -2.576 5.711 -11.842 1.00 86.12 96 ALA A CA 1
ATOM 732 C C . ALA A 1 96 ? -2.614 4.348 -12.554 1.00 86.12 96 ALA A C 1
ATOM 734 O O . ALA A 1 96 ? -3.297 3.403 -12.147 1.00 86.12 96 ALA A O 1
ATOM 735 N N . TYR A 1 97 ? -1.828 4.224 -13.624 1.00 85.19 97 TYR A N 1
ATOM 736 C CA . TYR A 1 97 ? -1.716 2.977 -14.373 1.00 85.19 97 TYR A CA 1
ATOM 737 C C . TYR A 1 97 ? -0.925 1.920 -13.591 1.00 85.19 97 TYR A C 1
ATOM 739 O O . TYR A 1 97 ? -1.345 0.759 -13.534 1.00 85.19 97 TYR A O 1
ATOM 747 N N . LYS A 1 98 ? 0.180 2.334 -12.961 1.00 93.00 98 LYS A N 1
ATOM 748 C CA . LYS A 1 98 ? 1.079 1.501 -12.148 1.00 93.00 98 LYS A CA 1
ATOM 749 C C . LYS A 1 98 ? 1.418 2.233 -10.836 1.00 93.00 98 LYS A C 1
ATOM 751 O O . LYS A 1 98 ? 2.540 2.720 -10.705 1.00 93.00 98 LYS A O 1
ATOM 756 N N . PRO A 1 99 ? 0.458 2.374 -9.902 1.00 96.88 99 PRO A N 1
ATOM 757 C CA . PRO A 1 99 ? 0.745 2.959 -8.594 1.00 96.88 99 PRO A CA 1
ATOM 758 C C . PRO A 1 99 ? 1.734 2.079 -7.814 1.00 96.88 99 PRO A C 1
ATOM 760 O O . PRO A 1 99 ? 1.944 0.922 -8.203 1.00 96.88 99 PRO A O 1
ATOM 763 N N . PRO A 1 100 ? 2.317 2.584 -6.713 1.00 98.62 100 PRO A N 1
ATOM 764 C CA . PRO A 1 100 ? 3.196 1.788 -5.873 1.00 98.62 100 PRO A CA 1
ATOM 765 C C . PRO A 1 100 ? 2.520 0.514 -5.359 1.00 98.62 100 PRO A C 1
ATOM 767 O O . PRO A 1 100 ? 1.297 0.444 -5.212 1.00 98.62 100 PRO A O 1
ATOM 770 N N . ILE A 1 101 ? 3.329 -0.499 -5.078 1.00 98.12 101 ILE A N 1
ATOM 771 C CA . ILE A 1 101 ? 2.893 -1.793 -4.556 1.00 98.12 101 ILE A CA 1
ATOM 772 C C . ILE A 1 101 ? 3.478 -2.029 -3.170 1.00 98.12 101 ILE A C 1
ATOM 774 O O . ILE A 1 101 ? 4.587 -1.596 -2.873 1.00 98.12 101 ILE A O 1
ATOM 778 N N . VAL A 1 102 ? 2.736 -2.749 -2.342 1.00 98.00 102 VAL A N 1
ATOM 779 C CA . VAL A 1 102 ? 3.158 -3.236 -1.033 1.00 98.00 102 VAL A CA 1
ATOM 780 C C . VAL A 1 102 ? 3.620 -4.679 -1.181 1.00 98.00 102 VAL A C 1
ATOM 782 O O . VAL A 1 102 ? 2.923 -5.515 -1.772 1.00 98.00 102 VAL A O 1
ATOM 785 N N . VAL A 1 103 ? 4.801 -4.966 -0.647 1.00 94.88 103 VAL A N 1
ATOM 786 C CA . VAL A 1 103 ? 5.468 -6.263 -0.726 1.00 94.88 103 VAL A CA 1
ATOM 787 C C . VAL A 1 103 ? 5.886 -6.689 0.678 1.00 94.88 103 VAL A C 1
ATOM 789 O O . VAL A 1 103 ? 6.542 -5.941 1.398 1.00 94.88 103 VAL A O 1
ATOM 792 N N . SER A 1 104 ? 5.507 -7.905 1.066 1.00 93.31 104 SER A N 1
ATOM 793 C CA . SER A 1 104 ? 5.910 -8.494 2.349 1.00 93.31 104 SER A CA 1
ATOM 794 C C . SER A 1 104 ? 7.414 -8.789 2.382 1.00 93.31 104 SER A C 1
ATOM 796 O O . SER A 1 104 ? 7.982 -9.058 1.326 1.00 93.31 104 SER A O 1
ATOM 798 N N . ASP A 1 105 ? 7.996 -8.985 3.565 1.00 87.56 105 ASP A N 1
ATOM 799 C CA . ASP A 1 105 ? 9.394 -9.436 3.737 1.00 87.56 105 ASP A CA 1
ATOM 800 C C . ASP A 1 105 ? 9.730 -10.764 3.030 1.00 87.56 105 ASP A C 1
ATOM 802 O O . ASP A 1 105 ? 10.887 -11.073 2.776 1.00 87.56 105 ASP A O 1
ATOM 806 N N . SER A 1 106 ? 8.721 -11.575 2.694 1.00 86.06 106 SER A N 1
ATOM 807 C CA . SER A 1 106 ? 8.878 -12.797 1.889 1.00 86.06 106 SER A CA 1
ATOM 808 C C . SER A 1 106 ? 8.774 -12.558 0.375 1.00 86.06 106 SER A C 1
ATOM 810 O O . SER A 1 106 ? 8.492 -13.496 -0.370 1.00 86.06 106 SER A O 1
ATOM 812 N N . TYR A 1 107 ? 8.939 -11.314 -0.081 1.00 84.00 107 TYR A N 1
ATOM 813 C CA . TYR A 1 107 ? 8.908 -10.907 -1.491 1.00 84.00 107 TYR A CA 1
ATOM 814 C C . TYR A 1 107 ? 7.587 -11.188 -2.218 1.00 84.00 107 TYR A C 1
ATOM 816 O O . TYR A 1 107 ? 7.571 -11.394 -3.427 1.00 84.00 107 TYR A O 1
ATOM 824 N N . LYS A 1 108 ? 6.458 -11.216 -1.503 1.00 87.12 108 LYS A N 1
ATOM 825 C CA . LYS A 1 108 ? 5.130 -11.434 -2.094 1.00 87.12 108 LYS A CA 1
ATOM 826 C C . LYS A 1 108 ? 4.379 -10.124 -2.244 1.00 87.12 108 LYS A C 1
ATOM 828 O O . LYS A 1 108 ? 4.314 -9.343 -1.297 1.00 87.12 108 LYS A O 1
ATOM 833 N N . PHE A 1 109 ? 3.760 -9.930 -3.407 1.00 89.56 109 PHE A N 1
ATOM 834 C CA . PHE A 1 109 ? 2.800 -8.852 -3.613 1.00 89.56 109 PHE A CA 1
ATOM 835 C C . PHE A 1 109 ? 1.612 -8.999 -2.658 1.00 89.56 109 PHE A C 1
ATOM 837 O O . PHE A 1 109 ? 0.961 -10.048 -2.622 1.00 89.56 109 PHE A O 1
ATOM 844 N N . VAL A 1 110 ? 1.332 -7.934 -1.910 1.00 91.06 110 VAL A N 1
ATOM 845 C CA . VAL A 1 110 ? 0.211 -7.857 -0.965 1.00 91.06 110 VAL A CA 1
ATOM 846 C C . VAL A 1 110 ? -0.919 -7.017 -1.547 1.00 91.06 110 VAL A C 1
ATOM 848 O O . VAL A 1 110 ? -2.076 -7.435 -1.528 1.00 91.06 110 VAL A O 1
ATOM 851 N N . GLY A 1 111 ? -0.589 -5.871 -2.139 1.00 91.19 111 GLY A N 1
ATOM 852 C CA . GLY A 1 111 ? -1.561 -5.010 -2.800 1.00 91.19 111 GLY A CA 1
ATOM 853 C C . GLY A 1 111 ? -0.941 -3.747 -3.370 1.00 91.19 111 GLY A C 1
ATOM 854 O O . GLY A 1 111 ? 0.255 -3.513 -3.250 1.00 91.19 111 GLY A O 1
ATOM 855 N N . TYR A 1 112 ? -1.764 -2.923 -3.999 1.00 94.06 112 TYR A N 1
ATOM 856 C CA . TYR A 1 112 ? -1.390 -1.579 -4.424 1.00 94.06 112 TYR A CA 1
ATOM 857 C C . TYR A 1 112 ? -1.533 -0.593 -3.257 1.00 94.06 112 TYR A C 1
ATOM 859 O O . TYR A 1 112 ? -2.460 -0.705 -2.459 1.00 94.06 112 TYR A O 1
ATOM 867 N N . MET A 1 113 ? -0.658 0.403 -3.184 1.00 97.00 113 MET A N 1
ATOM 868 C CA . MET A 1 113 ? -0.837 1.576 -2.329 1.00 97.00 113 MET A CA 1
ATOM 869 C C . MET A 1 113 ? -1.321 2.726 -3.210 1.00 97.00 113 MET A C 1
ATOM 871 O O . MET A 1 113 ? -0.556 3.279 -4.003 1.00 97.00 113 MET A O 1
ATOM 875 N N . THR A 1 114 ? -2.618 3.020 -3.153 1.00 93.81 114 THR A N 1
ATOM 876 C CA . THR A 1 114 ? -3.249 3.982 -4.064 1.00 93.81 114 THR A CA 1
ATOM 877 C C . THR A 1 114 ? -4.530 4.572 -3.479 1.00 93.81 114 THR A C 1
ATOM 879 O O . THR A 1 114 ? -5.202 3.942 -2.667 1.00 93.81 114 THR A O 1
ATOM 882 N N . THR A 1 115 ? -4.909 5.768 -3.923 1.00 84.75 115 THR A N 1
ATOM 883 C CA . THR A 1 115 ? -6.255 6.331 -3.723 1.00 84.75 115 THR A CA 1
ATOM 884 C C . THR A 1 115 ? -7.265 5.860 -4.781 1.00 84.75 115 THR A C 1
ATOM 886 O O . THR A 1 115 ? -8.468 6.044 -4.607 1.00 84.75 115 THR A O 1
ATOM 889 N N . GLY A 1 116 ? -6.790 5.219 -5.856 1.00 77.62 116 GLY A N 1
ATOM 890 C CA . GLY A 1 116 ? -7.591 4.784 -6.999 1.00 77.62 116 GLY A CA 1
ATOM 891 C C . GLY A 1 116 ? -8.233 3.401 -6.879 1.00 77.62 116 GLY A C 1
ATOM 892 O O . GLY A 1 116 ? -8.264 2.763 -5.831 1.00 77.62 116 GLY A O 1
ATOM 893 N N . TYR A 1 117 ? -8.731 2.903 -8.012 1.00 73.25 117 TYR A N 1
ATOM 894 C CA . TYR A 1 117 ? -9.568 1.695 -8.093 1.00 73.25 117 TYR A CA 1
ATOM 895 C C . TYR A 1 117 ? -8.796 0.366 -8.214 1.00 73.25 117 TYR A C 1
ATOM 897 O O . TYR A 1 117 ? -9.407 -0.687 -8.420 1.00 73.25 117 TYR A O 1
ATOM 905 N N . LYS A 1 118 ? -7.457 0.379 -8.152 1.00 79.06 118 LYS A N 1
ATOM 906 C CA . LYS A 1 118 ? -6.660 -0.857 -8.241 1.00 79.06 118 LYS A CA 1
ATOM 907 C C . LYS A 1 118 ? -6.933 -1.739 -7.020 1.00 79.06 118 LYS A C 1
ATOM 909 O O . LYS A 1 118 ? -7.101 -1.231 -5.918 1.00 79.06 118 LYS A O 1
ATOM 914 N N . PHE A 1 119 ? -6.951 -3.056 -7.220 1.00 77.38 119 PHE A N 1
ATOM 915 C CA . PHE A 1 119 ? -7.269 -4.039 -6.182 1.00 77.38 119 PHE A CA 1
ATOM 916 C C . PHE A 1 119 ? -6.387 -5.299 -6.313 1.00 77.38 119 PHE A C 1
ATOM 918 O O . PHE A 1 119 ? -6.095 -5.689 -7.450 1.00 77.38 119 PHE A O 1
ATOM 925 N N . PRO A 1 120 ? -6.000 -5.976 -5.208 1.00 87.25 120 PRO A N 1
ATOM 926 C CA . PRO A 1 120 ? -6.152 -5.565 -3.802 1.00 87.25 120 PRO A CA 1
ATOM 927 C C . PRO A 1 120 ? -5.350 -4.302 -3.493 1.00 87.25 120 PRO A C 1
ATOM 929 O O . PRO A 1 120 ? -4.323 -4.070 -4.125 1.00 87.25 120 PRO A O 1
ATOM 932 N N . SER A 1 121 ? -5.817 -3.464 -2.569 1.00 85.81 121 SER A N 1
ATOM 933 C CA . SER A 1 121 ? -5.144 -2.203 -2.247 1.00 85.81 121 SER A CA 1
ATOM 934 C C . SER A 1 121 ? -5.372 -1.743 -0.817 1.00 85.81 121 SER A C 1
ATOM 936 O O . SER A 1 121 ? -6.390 -2.079 -0.214 1.00 85.81 121 SER A O 1
ATOM 938 N N . ILE A 1 122 ? -4.418 -0.964 -0.308 1.00 90.38 122 ILE A N 1
ATOM 939 C CA . ILE A 1 122 ? -4.594 -0.087 0.849 1.00 90.38 122 ILE A CA 1
ATOM 940 C C . ILE A 1 122 ? -4.739 1.351 0.348 1.00 90.38 122 ILE A C 1
ATOM 942 O O . ILE A 1 122 ? -4.017 1.774 -0.564 1.00 90.38 122 ILE A O 1
ATOM 946 N N . ASN A 1 123 ? -5.660 2.110 0.947 1.00 93.31 123 ASN A N 1
ATOM 947 C CA . ASN A 1 123 ? -5.770 3.534 0.661 1.00 93.31 123 ASN A CA 1
ATOM 948 C C . ASN A 1 123 ? -4.488 4.257 1.108 1.00 93.31 123 ASN A C 1
ATOM 950 O O . ASN A 1 123 ? -4.026 4.067 2.230 1.00 93.31 123 ASN A O 1
ATOM 954 N N . THR A 1 124 ? -3.921 5.116 0.261 1.00 95.44 124 THR A N 1
ATOM 955 C CA . THR A 1 124 ? -2.648 5.796 0.561 1.00 95.44 124 THR A CA 1
ATOM 956 C C . THR A 1 124 ? -2.679 6.588 1.870 1.00 95.44 124 THR A C 1
ATOM 958 O O . THR A 1 124 ? -1.722 6.528 2.640 1.00 95.44 124 THR A O 1
ATOM 961 N N . TYR A 1 125 ? -3.780 7.278 2.180 1.00 87.44 125 TYR A N 1
ATOM 962 C CA . TYR A 1 125 ? -3.906 8.011 3.444 1.00 87.44 125 TYR A CA 1
ATOM 963 C C . TYR A 1 125 ? -3.962 7.067 4.653 1.00 87.44 125 TYR A C 1
ATOM 965 O O . TYR A 1 125 ? -3.423 7.391 5.711 1.00 87.44 125 TYR A O 1
ATOM 973 N N . GLU A 1 126 ? -4.558 5.883 4.495 1.00 90.38 126 GLU A N 1
ATOM 974 C CA . GLU A 1 126 ? -4.570 4.846 5.531 1.00 90.38 126 GLU A CA 1
ATOM 975 C C . GLU A 1 126 ? -3.173 4.257 5.757 1.00 90.38 126 GLU A C 1
ATOM 977 O O . GLU A 1 126 ? -2.752 4.116 6.903 1.00 90.38 126 GLU A O 1
ATOM 982 N N . ALA A 1 127 ? -2.418 3.988 4.689 1.00 95.88 127 ALA A N 1
ATOM 983 C CA . ALA A 1 127 ? -1.035 3.520 4.780 1.00 95.88 127 ALA A CA 1
ATOM 984 C C . ALA A 1 127 ? -0.129 4.528 5.510 1.00 95.88 127 ALA A C 1
ATOM 986 O O . ALA A 1 127 ? 0.673 4.145 6.359 1.00 95.88 127 ALA A O 1
ATOM 987 N N . ILE A 1 128 ? -0.294 5.824 5.238 1.00 94.69 128 ILE A N 1
ATOM 988 C CA . ILE A 1 128 ? 0.453 6.892 5.921 1.00 94.69 128 ILE A CA 1
ATOM 989 C C . ILE A 1 128 ? 0.079 6.959 7.403 1.00 94.69 128 ILE A C 1
ATOM 991 O O . ILE A 1 128 ? 0.955 6.991 8.267 1.00 94.69 128 ILE A O 1
ATOM 995 N N . ALA A 1 129 ? -1.220 6.930 7.715 1.00 86.00 129 ALA A N 1
ATOM 996 C CA . ALA A 1 129 ? -1.689 6.909 9.097 1.00 86.00 129 ALA A CA 1
ATOM 997 C C . ALA A 1 129 ? -1.205 5.661 9.854 1.00 86.00 129 ALA A C 1
ATOM 999 O O . ALA A 1 129 ? -0.926 5.747 11.051 1.00 86.00 129 ALA A O 1
ATOM 1000 N N . CYS A 1 130 ? -1.097 4.526 9.159 1.00 91.31 130 CYS A N 1
ATOM 1001 C CA . CYS A 1 130 ? -0.534 3.287 9.679 1.00 91.31 130 CYS A CA 1
ATOM 1002 C C . CYS A 1 130 ? 0.950 3.453 10.022 1.00 91.31 130 CYS A C 1
ATOM 1004 O O . CYS A 1 130 ? 1.335 3.211 11.162 1.00 91.31 130 CYS A O 1
ATOM 1006 N N . ALA A 1 131 ? 1.764 3.946 9.082 1.00 95.31 131 ALA A N 1
ATOM 1007 C CA . ALA A 1 131 ? 3.196 4.158 9.290 1.00 95.31 131 ALA A CA 1
ATOM 1008 C C . ALA A 1 131 ? 3.472 5.096 10.481 1.00 95.31 131 ALA A C 1
ATOM 1010 O O . ALA A 1 131 ? 4.224 4.745 11.386 1.00 95.31 131 ALA A O 1
ATOM 1011 N N . ASN A 1 132 ? 2.768 6.231 10.561 1.00 85.25 132 ASN A N 1
ATOM 1012 C CA . ASN A 1 132 ? 2.929 7.210 11.648 1.00 85.25 132 ASN A CA 1
ATOM 1013 C C . ASN A 1 132 ? 2.575 6.665 13.044 1.00 85.25 132 ASN A C 1
ATOM 1015 O O . ASN A 1 132 ? 2.908 7.282 14.051 1.00 85.25 132 ASN A O 1
ATOM 1019 N N . LYS A 1 133 ? 1.858 5.538 13.128 1.00 83.94 133 LYS A N 1
ATOM 1020 C CA . LYS A 1 133 ? 1.468 4.886 14.391 1.00 83.94 133 LYS A CA 1
ATOM 1021 C C . LYS A 1 133 ? 2.109 3.514 14.572 1.00 83.94 133 LYS A C 1
ATOM 1023 O O . LYS A 1 133 ? 1.798 2.815 15.537 1.00 83.94 133 LYS A O 1
ATOM 1028 N N . SER A 1 134 ? 2.952 3.108 13.633 1.00 85.25 134 SER A N 1
ATOM 1029 C CA . SER A 1 134 ? 3.551 1.789 13.622 1.00 85.25 134 SER A CA 1
ATOM 1030 C C . SER A 1 134 ? 4.607 1.669 14.713 1.00 85.25 134 SER A C 1
ATOM 1032 O O . SER A 1 134 ? 5.424 2.564 14.926 1.00 85.25 134 SER A O 1
ATOM 1034 N N . PHE A 1 135 ? 4.633 0.509 15.365 1.00 85.00 135 PHE A N 1
ATOM 1035 C CA . PHE A 1 135 ? 5.736 0.095 16.233 1.00 85.00 135 PHE A CA 1
ATOM 1036 C C . PHE A 1 135 ? 6.707 -0.853 15.510 1.00 85.00 135 PHE A C 1
ATOM 1038 O O . PHE A 1 135 ? 7.725 -1.256 16.074 1.00 85.00 135 PHE A O 1
ATOM 1045 N N . ARG A 1 136 ? 6.412 -1.240 14.262 1.00 86.56 136 ARG A N 1
ATOM 1046 C CA . ARG A 1 136 ? 7.232 -2.155 13.461 1.00 86.56 136 ARG A CA 1
ATOM 1047 C C . ARG A 1 136 ? 8.367 -1.395 12.801 1.00 86.56 136 ARG A C 1
ATOM 1049 O O . ARG A 1 136 ? 8.151 -0.360 12.185 1.00 86.56 136 ARG A O 1
ATOM 1056 N N . SER A 1 137 ? 9.584 -1.913 12.924 1.00 86.19 137 SER A N 1
ATOM 1057 C CA . SER A 1 137 ? 10.717 -1.424 12.137 1.00 86.19 137 SER A CA 1
ATOM 1058 C C . SER A 1 137 ? 10.754 -2.180 10.809 1.00 86.19 137 SER A C 1
ATOM 1060 O O . SER A 1 137 ? 10.825 -3.409 10.855 1.00 86.19 137 SER A O 1
ATOM 1062 N N . PRO A 1 138 ? 10.694 -1.488 9.657 1.00 91.19 138 PRO A N 1
ATOM 1063 C CA . PRO A 1 138 ? 10.844 -2.107 8.346 1.00 91.19 138 PRO A CA 1
ATOM 1064 C C . PRO A 1 138 ? 12.118 -2.937 8.193 1.00 91.19 138 PRO A C 1
ATOM 1066 O O . PRO A 1 138 ? 13.181 -2.567 8.708 1.00 91.19 138 PRO A O 1
ATOM 1069 N N . ASN A 1 139 ? 12.019 -4.026 7.428 1.00 88.19 139 ASN A N 1
ATOM 1070 C CA . ASN A 1 139 ? 13.162 -4.857 7.078 1.00 88.19 139 ASN A CA 1
ATOM 1071 C C . ASN A 1 139 ? 14.119 -4.099 6.142 1.00 88.19 139 ASN A C 1
ATOM 1073 O O . ASN A 1 139 ? 13.743 -3.691 5.043 1.00 88.19 139 ASN A O 1
ATOM 1077 N N . ARG A 1 140 ? 15.375 -3.935 6.570 1.00 83.75 140 ARG A N 1
ATOM 1078 C CA . ARG A 1 140 ? 16.395 -3.229 5.787 1.00 83.75 140 ARG A CA 1
ATOM 1079 C C . ARG A 1 140 ? 16.889 -3.999 4.568 1.00 83.75 140 ARG A C 1
ATOM 1081 O O . ARG A 1 140 ? 17.320 -3.368 3.611 1.00 83.75 140 ARG A O 1
ATOM 1088 N N . ASP A 1 141 ? 16.757 -5.321 4.554 1.00 91.00 141 ASP A N 1
ATOM 1089 C CA . ASP A 1 141 ? 17.204 -6.156 3.430 1.00 91.00 141 ASP A CA 1
ATOM 1090 C C . ASP A 1 141 ? 16.365 -5.928 2.160 1.00 91.00 141 ASP A C 1
ATOM 1092 O O . ASP A 1 141 ? 16.733 -6.368 1.073 1.00 91.00 141 ASP A O 1
ATOM 1096 N N . MET A 1 142 ? 15.235 -5.227 2.286 1.00 89.25 142 MET A N 1
ATOM 1097 C CA . MET A 1 142 ? 14.374 -4.854 1.168 1.00 89.25 142 MET A CA 1
ATOM 1098 C C . MET A 1 142 ? 14.870 -3.628 0.386 1.00 89.25 142 MET A C 1
ATOM 1100 O O . MET A 1 142 ? 14.355 -3.375 -0.701 1.00 89.25 142 MET A O 1
ATOM 1104 N N . GLU A 1 143 ? 15.838 -2.872 0.918 1.00 87.56 143 GLU A N 1
ATOM 1105 C CA . GLU A 1 143 ? 16.304 -1.592 0.358 1.00 87.56 143 GLU A CA 1
ATOM 1106 C C . GLU A 1 143 ? 16.911 -1.740 -1.048 1.00 87.56 143 GLU A C 1
ATOM 1108 O O . GLU A 1 143 ? 16.612 -0.938 -1.930 1.00 87.56 143 GLU A O 1
ATOM 1113 N N . ASP A 1 144 ? 17.691 -2.802 -1.272 1.00 86.62 144 ASP A N 1
ATOM 1114 C CA . ASP A 1 144 ? 18.412 -3.051 -2.531 1.00 86.62 144 ASP A CA 1
ATOM 1115 C C . ASP A 1 144 ? 17.672 -4.007 -3.482 1.00 86.62 144 ASP A C 1
ATOM 1117 O O . ASP A 1 144 ? 18.208 -4.454 -4.499 1.00 86.62 144 ASP A O 1
ATOM 1121 N N . VAL A 1 145 ? 16.433 -4.365 -3.152 1.00 88.50 145 VAL A N 1
ATOM 1122 C CA . VAL A 1 145 ? 15.636 -5.300 -3.948 1.00 88.50 145 VAL A CA 1
ATOM 1123 C C . VAL A 1 145 ? 14.988 -4.554 -5.110 1.00 88.50 145 VAL A C 1
ATOM 1125 O O . VAL A 1 145 ? 14.485 -3.441 -4.955 1.00 88.50 145 VAL A O 1
ATOM 1128 N N . THR A 1 146 ? 14.943 -5.192 -6.278 1.00 89.69 146 THR A N 1
ATOM 1129 C CA . THR A 1 146 ? 14.130 -4.736 -7.409 1.00 89.69 146 THR A CA 1
ATOM 1130 C C . THR A 1 146 ? 13.369 -5.900 -8.030 1.00 89.69 146 THR A C 1
ATOM 1132 O O . THR A 1 146 ? 13.730 -7.071 -7.871 1.00 89.69 146 THR A O 1
ATOM 1135 N N . PHE A 1 147 ? 12.289 -5.588 -8.747 1.00 87.69 147 PHE A N 1
ATOM 1136 C CA . PHE A 1 147 ? 11.532 -6.584 -9.502 1.00 87.69 147 PHE A CA 1
ATOM 1137 C C . PHE A 1 147 ? 11.257 -6.109 -10.925 1.00 87.69 147 PHE A C 1
ATOM 1139 O O . PHE A 1 147 ? 10.775 -5.000 -11.130 1.00 87.69 147 PHE A O 1
ATOM 1146 N N . LYS A 1 148 ? 11.468 -6.969 -11.925 1.00 85.75 148 LYS A N 1
ATOM 1147 C CA . LYS A 1 148 ? 11.067 -6.668 -13.313 1.00 85.75 148 LYS A CA 1
ATOM 1148 C C . LYS A 1 148 ? 9.552 -6.635 -13.484 1.00 85.75 148 LYS A C 1
ATOM 1150 O O . LYS A 1 148 ? 9.008 -5.755 -14.144 1.00 85.75 148 LYS A O 1
ATOM 1155 N N . ASP A 1 149 ? 8.882 -7.559 -12.808 1.00 88.69 149 ASP A N 1
ATOM 1156 C CA . ASP A 1 149 ? 7.435 -7.715 -12.796 1.00 88.69 149 ASP A CA 1
ATOM 1157 C C . ASP A 1 149 ? 6.925 -7.731 -11.354 1.00 88.69 149 ASP A C 1
ATOM 1159 O O . ASP A 1 149 ? 7.689 -7.980 -10.424 1.00 88.69 149 ASP A O 1
ATOM 1163 N N . ILE A 1 150 ? 5.627 -7.484 -11.153 1.00 83.94 150 ILE A N 1
ATOM 1164 C CA . ILE A 1 150 ? 5.028 -7.605 -9.817 1.00 83.94 150 ILE A CA 1
ATOM 1165 C C . ILE A 1 150 ? 5.242 -9.048 -9.329 1.00 83.94 150 ILE A C 1
ATOM 1167 O O . ILE A 1 150 ? 4.826 -9.980 -10.027 1.00 83.94 150 ILE A O 1
ATOM 1171 N N . PRO A 1 151 ? 5.856 -9.261 -8.151 1.00 77.56 151 PRO A N 1
ATOM 1172 C CA . PRO A 1 151 ? 6.145 -10.603 -7.676 1.00 77.56 151 PRO A CA 1
ATOM 1173 C C . PRO A 1 151 ? 4.841 -11.368 -7.429 1.00 77.56 151 PRO A C 1
ATOM 1175 O O . PRO A 1 151 ? 4.009 -10.986 -6.605 1.00 77.56 151 PRO A O 1
ATOM 1178 N N . SER A 1 152 ? 4.647 -12.461 -8.166 1.00 60.12 152 SER A N 1
ATOM 1179 C CA . SER A 1 152 ? 3.489 -13.338 -7.993 1.00 60.12 152 SER A CA 1
ATOM 1180 C C . SER A 1 152 ? 3.504 -13.995 -6.607 1.00 60.12 152 SER A C 1
ATOM 1182 O O . SER A 1 152 ? 4.561 -14.259 -6.035 1.00 60.12 152 SER A O 1
ATOM 1184 N N . SER A 1 153 ? 2.334 -14.358 -6.078 1.00 47.31 153 SER A N 1
ATOM 1185 C CA . SER A 1 153 ? 2.216 -15.111 -4.817 1.00 47.31 153 SER A CA 1
ATOM 1186 C C . SER A 1 153 ? 2.929 -16.480 -4.828 1.00 47.31 153 SER A C 1
ATOM 1188 O O . SER A 1 153 ? 3.069 -17.100 -3.770 1.00 47.31 153 SER A O 1
ATOM 1190 N N . SER A 1 154 ? 3.402 -16.927 -5.999 1.00 37.56 154 SER A N 1
ATOM 1191 C CA . SER A 1 154 ? 4.109 -18.184 -6.259 1.00 37.56 154 SER A CA 1
ATOM 1192 C C . SER A 1 154 ? 5.542 -18.029 -6.789 1.00 37.56 154 SER A C 1
ATOM 1194 O O . SER A 1 154 ? 6.166 -19.045 -7.091 1.00 37.56 154 SER A O 1
ATOM 1196 N N . SER A 1 155 ? 6.087 -16.819 -6.954 1.00 36.06 155 SER A N 1
ATOM 1197 C CA . SER A 1 155 ? 7.419 -16.679 -7.559 1.00 36.06 155 SER A CA 1
ATOM 1198 C C . SER A 1 155 ? 8.515 -16.971 -6.543 1.00 36.06 155 SER A C 1
ATOM 1200 O O . SER A 1 155 ? 8.828 -16.157 -5.680 1.00 36.06 155 SER A O 1
ATOM 1202 N N . SER A 1 156 ? 9.123 -18.143 -6.697 1.00 34.66 156 SER A N 1
ATOM 1203 C CA . SER A 1 156 ? 10.506 -18.410 -6.323 1.00 34.66 156 SER A CA 1
ATOM 1204 C C . SER A 1 156 ? 11.405 -17.353 -6.964 1.00 34.66 156 SER A C 1
ATOM 1206 O O . SER A 1 156 ? 11.548 -17.304 -8.186 1.00 34.66 156 SER A O 1
ATOM 1208 N N . TYR A 1 157 ? 11.961 -16.486 -6.126 1.00 37.38 157 TYR A N 1
ATOM 1209 C CA . TYR A 1 157 ? 12.939 -15.477 -6.501 1.00 37.38 157 TYR A CA 1
ATOM 1210 C C . TYR A 1 157 ? 14.206 -16.168 -7.023 1.00 37.38 157 TYR A C 1
ATOM 1212 O O . TYR A 1 157 ? 14.852 -16.928 -6.304 1.00 37.38 157 TYR A O 1
ATOM 1220 N N . SER A 1 158 ? 14.549 -15.929 -8.287 1.00 32.81 158 SER A N 1
ATOM 1221 C CA . SER A 1 158 ? 15.863 -16.246 -8.840 1.00 32.81 158 SER A CA 1
ATOM 1222 C C . SER A 1 158 ? 16.695 -14.969 -8.824 1.00 32.81 158 SER A C 1
ATOM 1224 O O . SER A 1 158 ? 16.531 -14.134 -9.713 1.00 32.81 158 SER A O 1
ATOM 1226 N N . ASN A 1 159 ? 17.576 -14.803 -7.835 1.00 35.16 159 ASN A N 1
ATOM 1227 C CA . ASN A 1 159 ? 18.626 -13.797 -7.947 1.00 35.16 159 ASN A CA 1
ATOM 1228 C C . ASN A 1 159 ? 19.856 -14.434 -8.581 1.00 35.16 159 ASN A C 1
ATOM 1230 O O . ASN A 1 159 ? 20.413 -15.397 -8.055 1.00 35.16 159 ASN A O 1
ATOM 1234 N N . SER A 1 160 ? 20.293 -13.881 -9.701 1.00 35.22 160 SER A N 1
ATOM 1235 C CA . SER A 1 160 ? 21.587 -14.177 -10.300 1.00 35.22 160 SER A CA 1
ATOM 1236 C C . SER A 1 160 ? 22.508 -12.978 -10.097 1.00 35.22 160 SER A C 1
ATOM 1238 O O . SER A 1 160 ? 22.817 -12.296 -11.068 1.00 35.22 160 SER A O 1
ATOM 1240 N N . TYR A 1 161 ? 22.924 -12.710 -8.850 1.00 33.09 161 TYR A N 1
ATOM 1241 C CA . TYR A 1 161 ? 24.119 -11.904 -8.553 1.00 33.09 161 TYR A CA 1
ATOM 1242 C C . TYR A 1 161 ? 24.606 -12.060 -7.083 1.00 33.09 161 TYR A C 1
ATOM 1244 O O . TYR A 1 161 ? 24.098 -11.396 -6.189 1.00 33.09 161 TYR A O 1
ATOM 1252 N N . TYR A 1 162 ? 25.629 -12.923 -6.901 1.00 33.06 162 TYR A N 1
ATOM 1253 C CA . TYR A 1 162 ? 26.646 -13.029 -5.814 1.00 33.06 162 TYR A CA 1
ATOM 1254 C C . TYR A 1 162 ? 26.263 -13.357 -4.344 1.00 33.06 162 TYR A C 1
ATOM 1256 O O . TYR A 1 162 ? 25.117 -13.213 -3.941 1.00 33.06 162 TYR A O 1
ATOM 1264 N N . PRO A 1 163 ? 27.249 -13.742 -3.493 1.00 38.62 163 PRO A N 1
ATOM 1265 C CA . PRO A 1 163 ? 28.071 -14.955 -3.510 1.00 38.62 163 PRO A CA 1
ATOM 1266 C C . PRO A 1 163 ? 27.766 -15.875 -2.307 1.00 38.62 163 PRO A C 1
ATOM 1268 O O . PRO A 1 163 ? 27.159 -15.490 -1.313 1.00 38.62 163 PRO A O 1
ATOM 1271 N N . SER A 1 164 ? 28.241 -17.116 -2.404 1.00 43.50 164 SER A N 1
ATOM 1272 C CA . SER A 1 164 ? 28.112 -18.180 -1.407 1.00 43.50 164 SER A CA 1
ATOM 1273 C C . SER A 1 164 ? 28.547 -17.781 0.011 1.00 43.50 164 SER A C 1
ATOM 1275 O O . SER A 1 164 ? 29.719 -17.486 0.246 1.00 43.50 164 SER A O 1
ATOM 1277 N N . GLY A 1 165 ? 27.632 -17.917 0.967 1.00 28.28 165 GLY A N 1
ATOM 1278 C CA . GLY A 1 165 ? 27.915 -17.966 2.398 1.00 28.28 165 GLY A CA 1
ATOM 1279 C C . GLY A 1 165 ? 26.855 -18.827 3.071 1.00 28.28 165 GLY A C 1
ATOM 1280 O O . GLY A 1 165 ? 25.678 -18.489 3.053 1.00 28.28 165 GLY A O 1
ATOM 1281 N N . ALA A 1 166 ? 27.268 -19.992 3.559 1.00 39.34 166 ALA A N 1
ATOM 1282 C CA . ALA A 1 166 ? 26.419 -21.037 4.113 1.00 39.34 166 ALA A CA 1
ATOM 1283 C C . ALA A 1 166 ? 25.536 -20.538 5.260 1.00 39.34 166 ALA A C 1
ATOM 1285 O O . ALA A 1 166 ? 26.069 -19.879 6.136 1.00 39.34 166 ALA A O 1
ATOM 1286 N N . TYR A 1 167 ? 24.267 -20.959 5.333 1.00 30.34 167 TYR A N 1
ATOM 1287 C CA . TYR A 1 167 ? 23.652 -21.341 6.609 1.00 30.34 167 TYR A CA 1
ATOM 1288 C C . TYR A 1 167 ? 22.437 -22.263 6.417 1.00 30.34 167 TYR A C 1
ATOM 1290 O O . TYR A 1 167 ? 21.498 -21.970 5.687 1.00 30.34 167 TYR A O 1
ATOM 1298 N N . SER A 1 168 ? 22.552 -23.406 7.095 1.00 30.11 168 SER A N 1
ATOM 1299 C CA . SER A 1 168 ? 21.551 -24.308 7.669 1.00 30.11 168 SER A CA 1
ATOM 1300 C C . SER A 1 168 ? 20.114 -24.303 7.131 1.00 30.11 168 SER A C 1
ATOM 1302 O O . SER A 1 168 ? 19.338 -23.366 7.306 1.00 30.11 168 SER A O 1
ATOM 1304 N N . SER A 1 169 ? 19.730 -25.468 6.615 1.00 41.44 169 SER A N 1
ATOM 1305 C CA . SER A 1 169 ? 18.363 -25.902 6.361 1.00 41.44 169 SER A CA 1
ATOM 1306 C C . SER A 1 169 ? 17.513 -25.903 7.638 1.00 41.44 169 SER A C 1
ATOM 1308 O O . SER A 1 169 ? 17.509 -26.872 8.397 1.00 41.44 169 SER A O 1
ATOM 1310 N N . TYR A 1 170 ? 16.725 -24.852 7.832 1.00 29.36 170 TYR A N 1
ATOM 1311 C CA . TYR A 1 170 ? 15.394 -24.998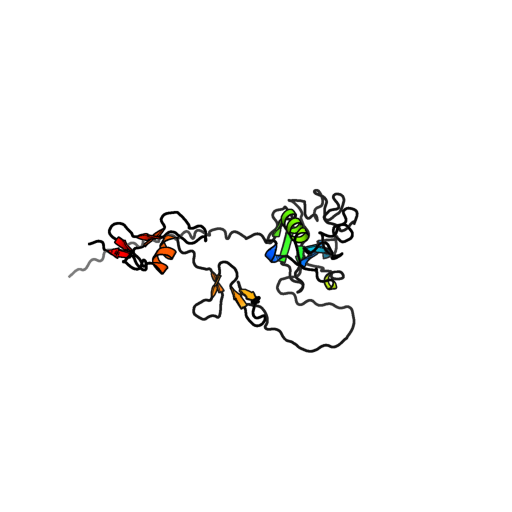 8.407 1.00 29.36 170 TYR A CA 1
ATOM 1312 C C . TYR A 1 170 ? 14.413 -24.920 7.245 1.00 29.36 170 TYR A C 1
ATOM 1314 O O . TYR A 1 170 ? 14.399 -23.934 6.519 1.00 29.36 170 TYR A O 1
ATOM 1322 N N . THR A 1 171 ? 13.620 -25.968 7.042 1.00 36.28 171 THR A N 1
ATOM 1323 C CA . THR A 1 171 ? 12.419 -25.921 6.204 1.00 36.28 171 THR A CA 1
ATOM 1324 C C . THR A 1 171 ? 11.242 -25.595 7.122 1.00 36.28 171 THR A C 1
ATOM 1326 O O . THR A 1 171 ? 10.754 -26.509 7.796 1.00 36.28 171 THR A O 1
ATOM 1329 N N . PRO A 1 172 ? 10.783 -24.334 7.226 1.00 42.25 172 PRO A N 1
ATOM 1330 C CA . PRO A 1 172 ? 9.568 -24.030 7.960 1.00 42.25 172 PRO A CA 1
ATOM 1331 C C . PRO A 1 172 ? 8.386 -24.555 7.150 1.00 42.25 172 PRO A C 1
ATOM 1333 O O . PRO A 1 172 ? 8.371 -24.473 5.921 1.00 42.25 172 PRO A O 1
ATOM 1336 N N . LEU A 1 173 ? 7.417 -25.126 7.860 1.00 40.50 173 LEU A N 1
ATOM 1337 C CA . LEU A 1 173 ? 6.185 -25.690 7.328 1.00 40.50 173 LEU A CA 1
ATOM 1338 C C . LEU A 1 173 ? 5.562 -24.717 6.312 1.00 40.50 173 LEU A C 1
ATOM 1340 O O . LEU A 1 173 ? 5.115 -23.625 6.663 1.00 40.50 173 LEU A O 1
ATOM 1344 N N . ASN A 1 174 ? 5.601 -25.103 5.036 1.00 51.62 174 ASN A N 1
ATOM 1345 C CA . ASN A 1 174 ? 5.144 -24.276 3.931 1.00 51.62 174 ASN A CA 1
ATOM 1346 C C . ASN A 1 174 ? 3.669 -23.918 4.111 1.00 51.62 174 ASN A C 1
ATOM 1348 O O . ASN A 1 174 ? 2.803 -24.770 3.947 1.00 51.62 174 ASN A O 1
ATOM 1352 N N . SER A 1 175 ? 3.436 -22.630 4.368 1.00 69.50 175 SER A N 1
ATOM 1353 C CA . SER A 1 175 ? 2.181 -21.887 4.236 1.00 69.50 175 SER A CA 1
ATOM 1354 C C . SER A 1 175 ? 0.959 -22.459 4.952 1.00 69.50 175 SER A C 1
ATOM 1356 O O . SER A 1 175 ? 0.451 -23.533 4.636 1.00 69.50 175 SER A O 1
ATOM 1358 N N . CYS A 1 176 ? 0.392 -21.646 5.840 1.00 65.50 176 CYS A N 1
ATOM 1359 C CA . CYS A 1 176 ? -0.940 -21.891 6.361 1.00 65.50 176 CYS A CA 1
ATOM 1360 C C . CYS A 1 176 ? -1.957 -22.075 5.217 1.00 65.50 176 CYS A C 1
ATOM 1362 O O . CYS A 1 176 ? -1.874 -21.375 4.200 1.00 65.50 176 CYS A O 1
ATOM 1364 N N . PRO A 1 177 ? -2.905 -23.023 5.347 1.00 71.44 177 PRO A N 1
ATOM 1365 C CA . PRO A 1 177 ? -3.914 -23.266 4.328 1.00 71.44 177 PRO A CA 1
ATOM 1366 C C . PRO A 1 177 ? -4.738 -22.003 4.051 1.00 71.44 177 PRO A C 1
ATOM 1368 O O . PRO A 1 177 ? -4.782 -21.059 4.842 1.00 71.44 177 PRO A O 1
ATOM 1371 N N . LYS A 1 178 ? -5.415 -21.969 2.902 1.00 70.12 178 LYS A N 1
ATOM 1372 C CA . LYS A 1 178 ? -6.197 -20.803 2.471 1.00 70.12 178 LYS A CA 1
ATOM 1373 C C . LYS A 1 178 ? -7.125 -20.301 3.593 1.00 70.12 178 LYS A C 1
ATOM 1375 O O . LYS A 1 178 ? -7.841 -21.090 4.208 1.00 70.12 178 LYS A O 1
ATOM 1380 N N . ASN A 1 179 ? -7.136 -18.983 3.808 1.00 71.38 179 ASN A N 1
ATOM 1381 C CA . ASN A 1 179 ? -7.885 -18.292 4.868 1.00 71.38 179 ASN A CA 1
ATOM 1382 C C . ASN A 1 179 ? -7.412 -18.595 6.302 1.00 71.38 179 ASN A C 1
ATOM 1384 O O . ASN A 1 179 ? -8.207 -18.540 7.244 1.00 71.38 179 ASN A O 1
ATOM 1388 N N . SER A 1 180 ? -6.128 -18.903 6.472 1.00 71.88 180 SER A N 1
ATOM 1389 C CA . SER A 1 180 ? -5.467 -18.952 7.775 1.00 71.88 180 SER A CA 1
ATOM 1390 C C . SER A 1 180 ? -4.112 -18.258 7.750 1.00 71.88 180 SER A C 1
ATOM 1392 O O . SER A 1 180 ? -3.483 -18.144 6.699 1.00 71.88 180 SER A O 1
ATOM 1394 N N . SER A 1 181 ? -3.689 -17.806 8.924 1.00 77.69 181 SER A N 1
ATOM 1395 C CA . SER A 1 181 ? -2.424 -17.123 9.188 1.00 77.69 181 SER A CA 1
ATOM 1396 C C . SER A 1 181 ? -1.672 -17.841 10.303 1.00 77.69 181 SER A C 1
ATOM 1398 O O . SER A 1 181 ? -2.259 -18.634 11.036 1.00 77.69 181 SER A O 1
ATOM 1400 N N . LEU A 1 182 ? -0.374 -17.580 10.448 1.00 76.00 182 LEU A N 1
ATOM 1401 C CA . LEU A 1 182 ? 0.406 -18.139 11.553 1.00 76.00 182 LEU A CA 1
ATOM 1402 C C . LEU A 1 182 ? -0.135 -17.643 12.901 1.00 76.00 182 LEU A C 1
ATOM 1404 O O . LEU A 1 182 ? -0.511 -16.479 13.051 1.00 76.00 182 LEU A O 1
ATOM 1408 N N . SER A 1 183 ? -0.183 -18.535 13.885 1.00 64.19 183 SER A N 1
ATOM 1409 C CA . SER A 1 183 ? -0.576 -18.197 15.248 1.00 64.19 183 SER A CA 1
ATOM 1410 C C . SER A 1 183 ? 0.478 -17.303 15.893 1.00 64.19 183 SER A C 1
ATOM 1412 O O . SER A 1 183 ? 1.669 -17.605 15.884 1.00 64.19 183 SER A O 1
ATOM 1414 N N . THR A 1 184 ? 0.023 -16.231 16.538 1.00 57.34 184 THR A N 1
ATOM 1415 C CA . THR A 1 184 ? 0.877 -15.316 17.310 1.00 57.34 184 THR A CA 1
ATOM 1416 C C . THR A 1 184 ? 1.360 -15.907 18.634 1.00 57.34 184 THR A C 1
ATOM 1418 O O . THR A 1 184 ? 2.211 -15.318 19.294 1.00 57.34 184 THR A O 1
ATOM 1421 N N . LYS A 1 185 ? 0.809 -17.058 19.041 1.00 57.56 185 LYS A N 1
ATOM 1422 C CA . LYS A 1 185 ? 1.165 -17.764 20.281 1.00 57.56 185 LYS A CA 1
ATOM 1423 C C . LYS A 1 185 ? 2.036 -18.992 20.040 1.00 57.56 185 LYS A C 1
ATOM 1425 O O . LYS A 1 185 ? 2.720 -19.436 20.952 1.00 57.56 185 LYS A O 1
ATOM 1430 N N . ASP A 1 186 ? 1.985 -19.540 18.832 1.00 64.19 186 ASP A N 1
ATOM 1431 C CA . ASP A 1 186 ? 2.746 -20.716 18.433 1.00 64.19 186 ASP A CA 1
ATOM 1432 C C . ASP A 1 186 ? 3.027 -20.641 16.931 1.00 64.19 186 ASP A C 1
ATOM 1434 O O . ASP A 1 186 ? 2.188 -21.008 16.108 1.00 64.19 186 ASP A O 1
ATOM 1438 N N . PHE A 1 187 ? 4.229 -20.189 16.582 1.00 59.75 187 PHE A N 1
ATOM 1439 C CA . PHE A 1 187 ? 4.671 -19.996 15.201 1.00 59.75 187 PHE A CA 1
ATOM 1440 C C . PHE A 1 187 ? 4.769 -21.299 14.383 1.00 59.75 187 PHE A C 1
ATOM 1442 O O . PHE A 1 187 ? 5.050 -21.238 13.188 1.00 59.75 187 PHE A O 1
ATOM 1449 N N . SER A 1 188 ? 4.518 -22.468 14.988 1.00 70.06 188 SER A N 1
ATOM 1450 C CA . SER A 1 188 ? 4.373 -23.755 14.292 1.00 70.06 188 SER A CA 1
ATOM 1451 C C . SER A 1 188 ? 2.920 -24.113 13.935 1.00 70.06 188 SER A C 1
ATOM 1453 O O . SER A 1 188 ? 2.672 -25.136 13.296 1.00 70.06 188 SER A O 1
ATOM 1455 N N . SER A 1 189 ? 1.952 -23.266 14.306 1.00 64.12 189 SER A N 1
ATOM 1456 C CA . SER A 1 189 ? 0.514 -23.504 14.136 1.00 64.12 189 SER A CA 1
ATOM 1457 C C . SER A 1 189 ? -0.181 -22.403 13.324 1.00 64.12 189 SER A C 1
ATOM 1459 O O . SER A 1 189 ? 0.266 -21.257 13.285 1.00 64.12 189 SER A O 1
ATOM 1461 N N . CYS A 1 190 ? -1.304 -22.742 12.684 1.00 77.69 190 CYS A N 1
ATOM 1462 C CA . CYS A 1 190 ? -2.111 -21.817 11.882 1.00 77.69 190 CYS A CA 1
ATOM 1463 C C . CYS A 1 190 ? -3.470 -21.541 12.541 1.00 77.69 190 CYS A C 1
ATOM 1465 O O . CYS A 1 190 ? -4.119 -22.451 13.058 1.00 77.69 190 CYS A O 1
ATOM 1467 N N . VAL A 1 191 ? -3.926 -20.292 12.478 1.00 78.19 191 VAL A N 1
ATOM 1468 C CA . VAL A 1 191 ? -5.229 -19.814 12.961 1.00 78.19 191 VAL A CA 1
ATOM 1469 C C . VAL A 1 191 ? -6.063 -19.294 11.795 1.00 78.19 191 VAL A C 1
ATOM 1471 O O . VAL A 1 191 ? -5.538 -18.660 10.885 1.00 78.19 191 VAL A O 1
ATOM 1474 N N . CYS A 1 192 ? -7.371 -19.563 11.795 1.00 73.81 192 CYS A N 1
ATOM 1475 C CA . CYS A 1 192 ? -8.248 -19.047 10.745 1.00 73.81 192 CYS A CA 1
ATOM 1476 C C . CYS A 1 192 ? -8.322 -17.519 10.790 1.00 73.81 192 CYS A C 1
ATOM 1478 O O . CYS A 1 192 ? -8.440 -16.932 11.865 1.00 73.81 192 CYS A O 1
ATOM 1480 N N . ASN A 1 193 ? -8.288 -16.893 9.614 1.00 71.06 193 ASN A N 1
ATOM 1481 C CA . ASN A 1 193 ? -8.449 -15.450 9.475 1.00 71.06 193 ASN A CA 1
ATOM 1482 C C . ASN A 1 193 ? -9.847 -15.028 9.942 1.00 71.06 193 ASN A C 1
ATOM 1484 O O . ASN A 1 193 ? -10.791 -15.826 9.933 1.00 71.06 193 ASN A O 1
ATOM 1488 N N . THR A 1 194 ? -9.996 -13.755 10.302 1.00 62.59 194 THR A N 1
ATOM 1489 C CA . THR A 1 194 ? -11.283 -13.171 10.694 1.00 62.59 194 THR A CA 1
ATOM 1490 C C . THR A 1 194 ? -12.365 -13.496 9.660 1.00 62.59 194 THR A C 1
ATOM 1492 O O . THR A 1 194 ? -12.169 -13.341 8.456 1.00 62.59 194 THR A O 1
ATOM 1495 N N . GLY A 1 195 ? -13.510 -13.998 10.128 1.00 50.06 195 GLY A N 1
ATOM 1496 C CA . GLY A 1 195 ? -14.596 -14.454 9.256 1.00 50.06 195 GLY A CA 1
ATOM 1497 C C . GLY A 1 195 ? -14.470 -15.900 8.764 1.00 50.06 195 GLY A C 1
ATOM 1498 O O . GLY A 1 195 ? -15.326 -16.333 7.995 1.00 50.06 195 GLY A O 1
ATOM 1499 N N . TYR A 1 196 ? -13.480 -16.670 9.232 1.00 68.75 196 TYR A N 1
ATOM 1500 C CA . TYR A 1 196 ? -13.328 -18.106 8.972 1.00 68.75 196 TYR A CA 1
ATOM 1501 C C . TYR A 1 196 ? -13.196 -18.910 10.275 1.00 68.75 196 TYR A C 1
ATOM 1503 O O . TYR A 1 196 ? -12.688 -18.433 11.284 1.00 68.75 196 TYR A O 1
ATOM 1511 N N . THR A 1 197 ? -13.675 -20.151 10.268 1.00 72.06 197 THR A N 1
ATOM 1512 C CA . THR A 1 197 ? -13.567 -21.100 11.382 1.00 72.06 197 THR A CA 1
ATOM 1513 C C . THR A 1 197 ? -13.035 -22.436 10.878 1.00 72.06 197 THR A C 1
ATOM 1515 O O . THR A 1 197 ? -13.191 -22.770 9.701 1.00 72.06 197 THR A O 1
ATOM 1518 N N . THR A 1 198 ? -12.374 -23.199 11.746 1.00 77.69 198 THR A N 1
ATOM 1519 C CA . THR A 1 198 ? -11.850 -24.517 11.387 1.00 77.69 198 THR A CA 1
ATOM 1520 C C . THR A 1 198 ? -13.005 -25.462 11.066 1.00 77.69 198 THR A C 1
ATOM 1522 O O . THR A 1 198 ? -14.017 -25.517 11.768 1.00 77.69 198 THR A O 1
ATOM 1525 N N . ASN A 1 199 ? -12.885 -26.202 9.965 1.00 72.38 199 ASN A N 1
ATOM 1526 C CA . ASN A 1 199 ? -13.871 -27.214 9.604 1.00 72.38 199 ASN A CA 1
ATOM 1527 C C . ASN A 1 199 ? -13.828 -28.402 10.589 1.00 72.38 199 ASN A C 1
ATOM 1529 O O . ASN A 1 199 ? -12.904 -28.552 11.389 1.00 72.38 199 ASN A O 1
ATOM 1533 N N . ALA A 1 200 ? -14.817 -29.297 10.514 1.00 72.44 200 ALA A N 1
ATOM 1534 C CA . ALA A 1 200 ? -14.910 -30.450 11.419 1.00 72.44 200 ALA A CA 1
ATOM 1535 C C . ALA A 1 200 ? -13.693 -31.398 11.357 1.00 72.44 200 ALA A C 1
ATOM 1537 O O . ALA A 1 200 ? -13.418 -32.105 12.323 1.00 72.44 200 ALA A O 1
ATOM 1538 N N . LYS A 1 201 ? -12.963 -31.398 10.234 1.00 73.00 201 LYS A N 1
ATOM 1539 C CA . LYS A 1 201 ? -11.754 -32.202 10.015 1.00 73.00 201 LYS A CA 1
ATOM 1540 C C . LYS A 1 201 ? -10.468 -31.515 10.498 1.00 73.00 201 LYS A C 1
ATOM 1542 O O . LYS A 1 201 ? -9.432 -32.166 10.540 1.00 73.00 201 LYS A O 1
ATOM 1547 N N . LYS A 1 202 ? -10.546 -30.241 10.908 1.00 70.94 202 LYS A N 1
ATOM 1548 C CA . LYS A 1 202 ? -9.430 -29.383 11.347 1.00 70.94 202 LYS A CA 1
ATOM 1549 C C . LYS A 1 202 ? -8.308 -29.218 10.314 1.00 70.94 202 LYS A C 1
ATOM 1551 O O . LYS A 1 202 ? -7.188 -28.886 10.683 1.00 70.94 202 LYS A O 1
ATOM 1556 N N . ASP A 1 203 ? -8.609 -29.418 9.037 1.00 77.00 203 ASP A N 1
ATOM 1557 C CA . ASP A 1 203 ? -7.649 -29.337 7.931 1.00 77.00 203 ASP A CA 1
ATOM 1558 C C . ASP A 1 203 ? -7.877 -28.112 7.026 1.00 77.00 203 ASP A C 1
ATOM 1560 O O . ASP A 1 203 ? -7.069 -27.836 6.142 1.00 77.00 203 ASP A O 1
ATOM 1564 N N . ALA A 1 204 ? -8.949 -27.342 7.251 1.00 75.50 204 ALA A N 1
ATOM 1565 C CA . ALA A 1 204 ? -9.239 -26.137 6.479 1.00 75.50 204 ALA A CA 1
ATOM 1566 C C . ALA A 1 204 ? -10.002 -25.074 7.278 1.00 75.50 204 ALA A C 1
ATOM 1568 O O . ALA A 1 204 ? -10.802 -25.385 8.165 1.00 75.50 204 ALA A O 1
ATOM 1569 N N . CYS A 1 205 ? -9.813 -23.812 6.885 1.00 75.00 205 CYS A N 1
ATOM 1570 C CA . CYS A 1 205 ? -10.589 -22.674 7.363 1.00 75.00 205 CYS A CA 1
ATOM 1571 C C . CYS A 1 205 ? -11.732 -22.377 6.395 1.00 75.00 205 CYS A C 1
ATOM 1573 O O . CYS A 1 205 ? -11.530 -21.962 5.250 1.00 75.00 205 CYS A O 1
ATOM 1575 N N . VAL A 1 206 ? -12.952 -22.620 6.860 1.00 76.06 206 VAL A N 1
ATOM 1576 C CA . VAL A 1 206 ? -14.187 -22.399 6.104 1.00 76.06 206 VAL A CA 1
ATOM 1577 C C . VAL A 1 206 ? -14.835 -21.096 6.558 1.00 76.06 206 VAL A C 1
ATOM 1579 O O . VAL A 1 206 ? -14.704 -20.753 7.733 1.00 76.06 206 VAL A O 1
ATOM 1582 N N . PRO A 1 207 ? -15.515 -20.346 5.670 1.00 67.69 207 PRO A N 1
ATOM 1583 C CA . PRO A 1 207 ? -16.198 -19.123 6.067 1.00 67.69 207 PRO A CA 1
ATOM 1584 C C . PRO A 1 207 ? -17.071 -19.391 7.288 1.00 67.69 207 PRO A C 1
ATOM 1586 O O . PRO A 1 207 ? -17.808 -20.383 7.320 1.00 67.69 207 PRO A O 1
ATOM 1589 N N . VAL A 1 208 ? -17.000 -18.516 8.289 1.00 62.12 208 VAL A N 1
ATOM 1590 C CA . VAL A 1 208 ? -17.984 -18.483 9.365 1.00 62.12 208 VAL A CA 1
ATOM 1591 C C . VAL A 1 208 ? -19.311 -18.280 8.661 1.00 62.12 208 VAL A C 1
ATOM 1593 O O . VAL A 1 208 ? -19.592 -17.217 8.112 1.00 62.12 208 VAL A O 1
ATOM 1596 N N . SER A 1 209 ? -20.097 -19.351 8.584 1.00 55.69 209 SER A N 1
ATOM 1597 C CA . SER A 1 209 ? -21.406 -19.318 7.949 1.00 55.69 209 SER A CA 1
ATOM 1598 C C . SER A 1 209 ? -22.164 -18.118 8.513 1.00 55.69 209 SER A C 1
ATOM 1600 O O . SER A 1 209 ? -22.331 -18.070 9.734 1.00 55.69 209 SER A O 1
ATOM 1602 N N . LYS A 1 210 ? -22.580 -17.168 7.651 1.00 49.84 210 LYS A N 1
ATOM 1603 C CA . LYS A 1 210 ? -23.476 -16.055 8.010 1.00 49.84 210 LYS A CA 1
ATOM 1604 C C . LYS A 1 210 ? -24.754 -16.666 8.568 1.00 49.84 210 LYS A C 1
ATOM 1606 O O . LYS A 1 210 ? -25.707 -16.977 7.853 1.00 49.84 210 LYS A O 1
ATOM 1611 N N . LYS A 1 211 ? -24.741 -16.934 9.862 1.00 60.31 211 LYS A N 1
ATOM 1612 C CA . LYS A 1 211 ? -25.942 -17.199 10.617 1.00 60.31 211 LYS A CA 1
ATOM 1613 C C . LYS A 1 211 ? -26.636 -15.852 10.670 1.00 60.31 211 LYS A C 1
ATOM 1615 O O . LYS A 1 211 ? -26.025 -14.859 11.039 1.00 60.31 211 LYS A O 1
ATOM 1620 N N . THR A 1 212 ? -27.888 -15.814 10.231 1.00 75.44 212 THR A N 1
ATOM 1621 C CA . THR A 1 212 ? -28.752 -14.694 10.593 1.00 75.44 212 THR A CA 1
ATOM 1622 C C . THR A 1 212 ? -28.704 -14.546 12.112 1.00 75.44 212 THR A C 1
ATOM 1624 O O . THR A 1 212 ? -28.471 -15.541 12.805 1.00 75.44 212 THR A O 1
ATOM 1627 N N . ASN A 1 213 ? -28.924 -13.348 12.641 1.00 81.75 213 ASN A N 1
ATOM 1628 C CA . ASN A 1 213 ? -28.884 -13.144 14.090 1.00 81.75 213 ASN A CA 1
ATOM 1629 C C . ASN A 1 213 ? -29.835 -14.125 14.812 1.00 81.75 213 ASN A C 1
ATOM 1631 O O . ASN A 1 213 ? -29.462 -14.729 15.812 1.00 81.75 213 ASN A O 1
ATOM 1635 N N . ASP A 1 214 ? -30.963 -14.473 14.183 1.00 84.31 214 ASP A N 1
ATOM 1636 C CA . ASP A 1 214 ? -31.837 -15.570 14.616 1.00 84.31 214 ASP A CA 1
ATOM 1637 C C . ASP A 1 214 ? -31.155 -16.940 14.681 1.00 84.31 214 ASP A C 1
ATOM 1639 O O . ASP A 1 214 ? -31.350 -17.681 15.635 1.00 84.31 214 ASP A O 1
ATOM 1643 N N . LYS A 1 215 ? -30.353 -17.324 13.683 1.00 85.94 215 LYS A N 1
ATOM 1644 C CA . LYS A 1 215 ? -29.609 -18.595 13.694 1.00 85.94 215 LYS A CA 1
ATOM 1645 C C . LYS A 1 215 ? -28.501 -18.608 14.747 1.00 85.94 215 LYS A C 1
ATOM 1647 O O . LYS A 1 215 ? -28.097 -19.697 15.161 1.00 85.94 215 LYS A O 1
ATOM 1652 N N . VAL A 1 216 ? -27.978 -17.445 15.136 1.00 86.38 216 VAL A N 1
ATOM 1653 C CA . VAL A 1 216 ? -27.035 -17.326 16.256 1.00 86.38 216 VAL A CA 1
ATOM 1654 C C . VAL A 1 216 ? -27.788 -17.553 17.563 1.00 86.38 216 VAL A C 1
ATOM 1656 O O . VAL A 1 216 ? -27.484 -18.525 18.254 1.00 86.38 216 VAL A O 1
ATOM 1659 N N . CYS A 1 217 ? -28.866 -16.802 17.796 1.00 88.88 217 CYS A N 1
ATOM 1660 C CA . CYS A 1 217 ? -29.749 -16.985 18.946 1.00 88.88 217 CYS A CA 1
ATOM 1661 C C . CYS A 1 217 ? -30.263 -18.424 19.067 1.00 88.88 217 CYS A C 1
ATOM 1663 O O . CYS A 1 217 ? -30.309 -18.981 20.162 1.00 88.88 217 CYS A O 1
ATOM 1665 N N . GLN A 1 218 ? -30.611 -19.068 17.950 1.00 90.50 218 GLN A N 1
ATOM 1666 C CA . GLN A 1 218 ? -31.124 -20.440 17.937 1.00 90.50 218 GLN A CA 1
ATOM 1667 C C . GLN A 1 218 ? -30.059 -21.494 18.229 1.00 90.50 218 GLN A C 1
ATOM 1669 O O . GLN A 1 218 ? -30.394 -22.581 18.703 1.00 90.50 218 GLN A O 1
ATOM 1674 N N . LYS A 1 219 ? -28.787 -21.202 17.937 1.00 87.31 219 LYS A N 1
ATOM 1675 C CA . LYS A 1 219 ? -27.663 -22.076 18.296 1.00 87.31 219 LYS A CA 1
ATOM 1676 C C . LYS A 1 219 ? -27.417 -22.045 19.804 1.00 87.31 219 LYS A C 1
ATOM 1678 O O . LYS A 1 219 ? -27.038 -23.066 20.363 1.00 87.31 219 LYS A O 1
ATOM 1683 N N . GLU A 1 220 ? -27.607 -20.883 20.417 1.00 88.00 220 GLU A N 1
ATOM 1684 C CA . GLU A 1 220 ? -27.293 -20.631 21.822 1.00 88.00 220 GLU A CA 1
ATOM 1685 C C . GLU A 1 220 ? -28.454 -21.003 22.752 1.00 88.00 220 GLU A C 1
ATOM 1687 O O . GLU A 1 220 ? -28.268 -21.760 23.697 1.00 88.00 220 GLU A O 1
ATOM 1692 N N . PHE A 1 221 ? -29.674 -20.580 22.410 1.00 91.44 221 PHE A N 1
ATOM 1693 C CA . PHE A 1 221 ? -30.866 -20.700 23.263 1.00 91.44 221 PHE A CA 1
ATOM 1694 C C . PHE A 1 221 ? -31.957 -21.628 22.686 1.00 91.44 221 PHE A C 1
ATOM 1696 O O . PHE A 1 221 ? -33.061 -21.747 23.232 1.00 91.44 221 PHE A O 1
ATOM 1703 N N . GLY A 1 22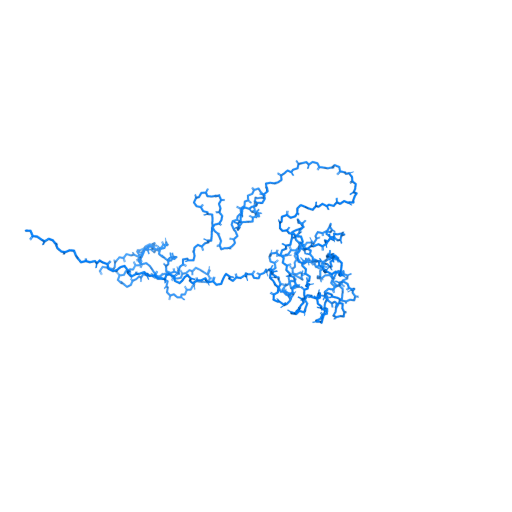2 ? -31.651 -22.316 21.579 1.00 92.25 222 GLY A N 1
ATOM 1704 C CA . GLY A 1 222 ? -32.512 -23.301 20.918 1.00 92.25 222 GLY A CA 1
ATOM 1705 C C . GLY A 1 222 ? -33.449 -22.725 19.849 1.00 92.25 222 GLY A C 1
ATOM 1706 O O . GLY A 1 222 ? -33.671 -21.529 19.753 1.00 92.25 222 GLY A O 1
ATOM 1707 N N . SER A 1 223 ? -34.076 -23.587 19.038 1.00 92.94 223 SER A N 1
ATOM 1708 C CA . SER A 1 223 ? -34.885 -23.200 17.852 1.00 92.94 223 SER A CA 1
ATOM 1709 C C . SER A 1 223 ? -36.057 -22.224 18.096 1.00 92.94 223 SER A C 1
ATOM 1711 O O . SER A 1 223 ? -36.695 -21.746 17.146 1.00 92.94 223 SER A O 1
ATOM 1713 N N . LYS A 1 224 ? -36.384 -21.956 19.363 1.00 95.81 224 LYS A N 1
ATOM 1714 C CA . LYS A 1 224 ? -37.473 -21.083 19.804 1.00 95.81 224 LYS A CA 1
ATOM 1715 C C . LYS A 1 224 ? -37.016 -19.678 20.193 1.00 95.81 224 LYS A C 1
ATOM 1717 O O . LYS A 1 224 ? -37.875 -18.888 20.562 1.00 95.81 224 LYS A O 1
ATOM 1722 N N . SER A 1 225 ? -35.737 -19.351 20.042 1.00 94.00 225 SER A N 1
ATOM 1723 C CA . SER A 1 225 ? -35.234 -17.986 20.175 1.00 94.00 225 SER A CA 1
ATOM 1724 C C . SER A 1 225 ? -35.157 -17.240 18.833 1.00 94.00 225 SER A C 1
ATOM 1726 O O . SER A 1 225 ? -35.196 -17.844 17.748 1.00 94.00 225 SER A O 1
ATOM 1728 N N . LEU A 1 226 ? -35.099 -15.913 18.922 1.00 92.88 226 LEU A N 1
ATOM 1729 C CA . LEU A 1 226 ? -34.971 -14.927 17.844 1.00 92.88 226 LEU A CA 1
ATOM 1730 C C . LEU A 1 226 ? -34.090 -13.767 18.322 1.00 92.88 226 LEU A C 1
ATOM 1732 O O . LEU A 1 226 ? -33.933 -13.575 19.523 1.00 92.88 226 LEU A O 1
ATOM 1736 N N . TRP A 1 227 ? -33.538 -12.990 17.400 1.00 92.44 227 TRP A N 1
ATOM 1737 C CA . TRP A 1 227 ? -32.857 -11.733 17.713 1.00 92.44 227 TRP A CA 1
ATOM 1738 C C . TRP A 1 227 ? -33.868 -10.586 17.838 1.00 92.44 227 TRP A C 1
ATOM 1740 O O . TRP A 1 227 ? -34.788 -10.505 17.024 1.00 92.44 227 TRP A O 1
ATOM 1750 N N . ASP A 1 228 ? -33.718 -9.692 18.820 1.00 88.31 228 ASP A N 1
ATOM 1751 C CA . ASP A 1 228 ? -34.629 -8.537 18.974 1.00 88.31 228 ASP A CA 1
ATOM 1752 C C . ASP A 1 228 ? -34.304 -7.324 18.100 1.00 88.31 228 ASP A C 1
ATOM 1754 O O . ASP A 1 228 ? -35.097 -6.385 18.052 1.00 88.31 228 ASP A O 1
ATOM 1758 N N . GLY A 1 229 ? -33.171 -7.331 17.401 1.00 81.25 229 GLY A N 1
ATOM 1759 C CA . GLY A 1 229 ? -32.715 -6.180 16.622 1.00 81.25 229 GLY A CA 1
ATOM 1760 C C . GLY A 1 229 ? -31.636 -5.343 17.308 1.00 81.25 229 GLY A C 1
ATOM 1761 O O . GLY A 1 229 ? -31.211 -4.342 16.734 1.00 81.25 229 GLY A O 1
ATOM 1762 N N . THR A 1 230 ? -31.164 -5.738 18.494 1.00 83.31 230 THR A N 1
ATOM 1763 C CA . THR A 1 230 ? -30.179 -4.986 19.283 1.00 83.31 230 THR A CA 1
ATOM 1764 C C . THR A 1 230 ? -28.982 -5.831 19.729 1.00 83.31 230 THR A C 1
ATOM 1766 O O . THR A 1 230 ? -28.998 -7.064 19.702 1.00 83.31 230 THR A O 1
ATOM 1769 N N . THR A 1 231 ? -27.906 -5.158 20.123 1.00 84.81 231 THR A N 1
ATOM 1770 C CA . THR A 1 231 ? -26.684 -5.773 20.657 1.00 84.81 231 THR A CA 1
ATOM 1771 C C . THR A 1 231 ? -26.344 -5.182 22.015 1.00 84.81 231 THR A C 1
ATOM 1773 O O . THR A 1 231 ? -26.645 -4.018 22.289 1.00 84.81 231 THR A O 1
ATOM 1776 N N . ASN A 1 232 ? -25.686 -5.975 22.854 1.00 77.94 232 ASN A N 1
ATOM 1777 C CA . ASN A 1 232 ? -25.055 -5.506 24.081 1.00 77.94 232 ASN A CA 1
ATOM 1778 C C . ASN A 1 232 ? -23.807 -4.662 23.777 1.00 77.94 232 ASN A C 1
ATOM 1780 O O . ASN A 1 232 ? -23.327 -4.600 22.643 1.00 77.94 232 ASN A O 1
ATOM 1784 N N . VAL A 1 233 ? -23.263 -4.025 24.818 1.00 75.12 233 VAL A N 1
ATOM 1785 C CA . VAL A 1 233 ? -22.039 -3.204 24.745 1.00 75.12 233 VAL A CA 1
ATOM 1786 C C . VAL A 1 233 ? -20.811 -4.027 24.330 1.00 75.12 233 VAL A C 1
ATOM 1788 O O . VAL A 1 233 ? -19.888 -3.487 23.734 1.00 75.12 233 VAL A O 1
ATOM 1791 N N . ASP A 1 234 ? -20.809 -5.330 24.611 1.00 73.38 234 ASP A N 1
ATOM 1792 C CA . ASP A 1 234 ? -19.765 -6.288 24.222 1.00 73.38 234 ASP A CA 1
ATOM 1793 C C . ASP A 1 234 ? -19.989 -6.906 22.828 1.00 73.38 234 ASP A C 1
ATOM 1795 O O . ASP A 1 234 ? -19.377 -7.917 22.490 1.00 73.38 234 ASP A O 1
ATOM 1799 N N . GLU A 1 235 ? -20.889 -6.317 22.034 1.00 68.44 235 GLU A N 1
ATOM 1800 C CA . GLU A 1 235 ? -21.272 -6.762 20.689 1.00 68.44 235 GLU A CA 1
ATOM 1801 C C . GLU A 1 235 ? -21.985 -8.131 20.641 1.00 68.44 235 GLU A C 1
ATOM 1803 O O . GLU A 1 235 ? -22.241 -8.663 19.555 1.00 68.44 235 GLU A O 1
ATOM 1808 N N . THR A 1 236 ? -22.388 -8.701 21.786 1.00 76.69 236 THR A N 1
ATOM 1809 C C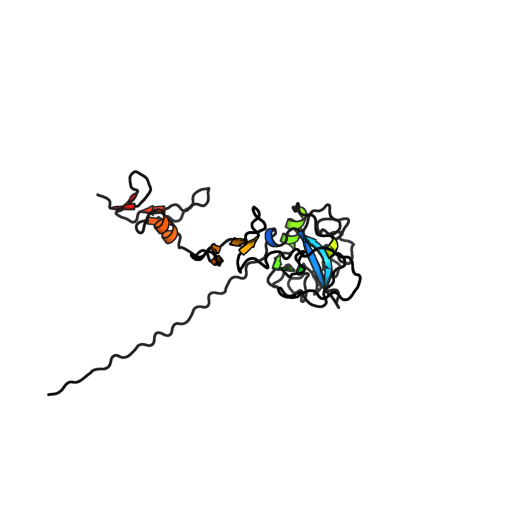A . THR A 1 23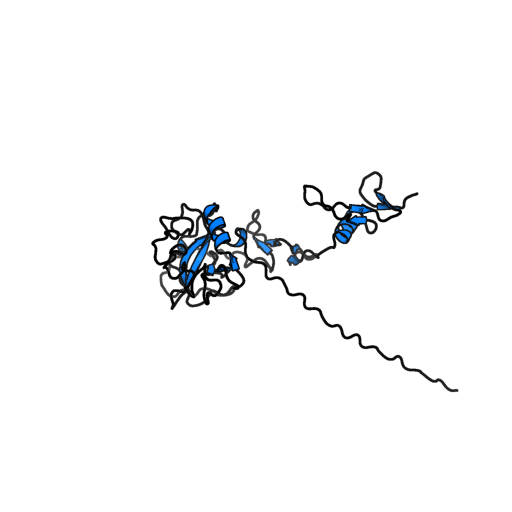6 ? -23.227 -9.911 21.809 1.00 76.69 236 THR A CA 1
ATOM 1810 C C . THR A 1 236 ? -24.671 -9.603 21.397 1.00 76.69 236 THR A C 1
ATOM 1812 O O . THR A 1 236 ? -25.199 -8.515 21.637 1.00 76.69 236 THR A O 1
ATOM 1815 N N . LEU A 1 237 ? -25.330 -10.558 20.731 1.00 83.94 237 LEU A N 1
ATOM 1816 C CA . LEU A 1 237 ? -26.701 -10.385 20.240 1.00 83.94 237 LEU A CA 1
ATOM 1817 C C . LEU A 1 237 ? -27.708 -10.516 21.384 1.00 83.94 237 LEU A C 1
ATOM 1819 O O . LEU A 1 237 ? -27.681 -11.498 22.125 1.00 83.94 237 LEU A O 1
ATOM 1823 N N . ASN A 1 238 ? -28.666 -9.594 21.456 1.00 88.50 238 ASN A N 1
ATOM 1824 C CA . ASN A 1 238 ? -29.794 -9.735 22.367 1.00 88.50 238 ASN A CA 1
ATOM 1825 C C . ASN A 1 238 ? -30.834 -10.697 21.786 1.00 88.50 238 ASN A C 1
ATOM 1827 O O . ASN A 1 238 ? -31.486 -10.441 20.769 1.00 88.50 238 ASN A O 1
ATOM 1831 N N . CYS A 1 239 ? -30.947 -11.860 22.422 1.00 93.44 239 CYS A N 1
ATOM 1832 C CA . CYS A 1 239 ? -31.826 -12.934 21.989 1.00 93.44 239 CYS A CA 1
ATOM 1833 C C . CYS A 1 239 ? -33.075 -13.006 22.868 1.00 93.44 239 CYS A C 1
ATOM 1835 O O . CYS A 1 239 ? -32.989 -13.031 24.092 1.00 93.44 239 CYS A O 1
ATOM 1837 N N . THR A 1 240 ? -34.240 -13.119 22.239 1.00 93.75 240 THR A N 1
ATOM 1838 C CA . THR A 1 240 ? -35.543 -13.272 22.898 1.00 93.75 240 THR A CA 1
ATOM 1839 C C . THR A 1 240 ? -36.193 -14.587 22.504 1.00 93.75 240 THR A C 1
ATOM 1841 O O . THR A 1 240 ? -35.741 -15.277 21.588 1.00 93.75 240 THR A O 1
ATOM 1844 N N . CYS A 1 241 ? -37.276 -14.948 23.186 1.00 95.81 241 CYS A N 1
ATOM 1845 C CA . CYS A 1 241 ? -38.081 -16.102 22.825 1.00 95.81 241 CYS A CA 1
ATOM 1846 C C . CYS A 1 241 ? -39.223 -15.721 21.874 1.00 95.81 241 CYS A C 1
ATOM 1848 O O . CYS A 1 241 ? -39.836 -14.659 21.974 1.00 95.81 241 CYS A O 1
ATOM 1850 N N . LYS A 1 242 ? -39.539 -16.629 20.945 1.00 95.12 242 LYS A N 1
ATOM 1851 C CA . LYS A 1 242 ? -40.733 -16.540 20.094 1.00 95.12 242 LYS A CA 1
ATOM 1852 C C . LYS A 1 242 ? -41.982 -16.413 20.961 1.00 95.12 242 LYS A C 1
ATOM 1854 O O . LYS A 1 242 ? -42.060 -17.016 22.024 1.00 95.12 242 LYS A O 1
ATOM 1859 N N . LYS A 1 243 ? -43.001 -15.721 20.448 1.00 94.06 243 LYS A N 1
ATOM 1860 C CA . LYS A 1 243 ? -44.315 -15.601 21.097 1.00 94.06 243 LYS A CA 1
ATOM 1861 C C . LYS A 1 243 ? -44.827 -16.964 21.603 1.00 94.06 243 LYS A C 1
ATOM 1863 O O . LYS A 1 243 ? -44.888 -17.918 20.823 1.00 94.06 243 LYS A O 1
ATOM 1868 N N . GLY A 1 244 ? -45.217 -17.031 22.879 1.00 93.50 244 GLY A N 1
ATOM 1869 C CA . GLY A 1 244 ? -45.665 -18.259 23.558 1.00 93.50 244 GLY A CA 1
ATOM 1870 C C . GLY A 1 244 ? -44.534 -19.109 24.155 1.00 93.50 244 GLY A C 1
ATOM 1871 O O . GLY A 1 244 ? -44.750 -20.284 24.474 1.00 93.50 244 GLY A O 1
ATOM 1872 N N . TYR A 1 245 ? -43.329 -18.547 24.241 1.00 96.06 245 TYR A N 1
ATOM 1873 C CA . TYR A 1 245 ? -42.172 -19.124 24.906 1.00 96.06 245 TYR A CA 1
ATOM 1874 C C . TYR A 1 245 ? -41.478 -18.055 25.755 1.00 96.06 245 TYR A C 1
ATOM 1876 O O . TYR A 1 245 ? -41.381 -16.900 25.344 1.00 96.06 245 TYR A O 1
ATOM 1884 N N . SER A 1 246 ? -40.889 -18.485 26.866 1.00 94.81 246 SER A N 1
ATOM 1885 C CA . SER A 1 246 ? -40.072 -17.671 27.766 1.00 94.81 246 SER A CA 1
ATOM 1886 C C . SER A 1 246 ? -38.779 -18.404 28.089 1.00 94.81 246 SER A C 1
ATOM 1888 O O . SER A 1 246 ? -38.699 -19.629 27.969 1.00 94.81 246 SER A O 1
ATOM 1890 N N . PHE A 1 247 ? -37.744 -17.671 28.492 1.00 95.31 247 PHE A N 1
ATOM 1891 C CA . PHE A 1 247 ? -36.529 -18.306 28.990 1.00 95.31 247 PHE A CA 1
ATOM 1892 C C . PHE A 1 247 ? -36.832 -19.165 30.222 1.00 95.31 247 PHE A C 1
ATOM 1894 O O . PHE A 1 247 ? -37.685 -18.823 31.043 1.00 95.31 247 PHE A O 1
ATOM 1901 N N . ASP A 1 248 ? -36.138 -20.295 30.352 1.00 93.69 248 ASP A N 1
ATOM 1902 C CA . ASP A 1 248 ? -36.175 -21.069 31.588 1.00 93.69 248 ASP A CA 1
ATOM 1903 C C . ASP A 1 248 ? -35.569 -20.281 32.759 1.00 93.69 248 ASP A C 1
ATOM 1905 O O . ASP A 1 248 ? -34.907 -19.261 32.578 1.00 93.69 248 ASP A O 1
ATOM 1909 N N . SER A 1 249 ? -35.761 -20.771 33.984 1.00 90.38 249 SER A N 1
ATOM 1910 C CA . SER A 1 249 ? -35.257 -20.108 35.197 1.00 90.38 249 SER A CA 1
ATOM 1911 C C . SER A 1 249 ? -33.733 -19.932 35.240 1.00 90.38 249 SER A C 1
ATOM 1913 O O . SER A 1 249 ? -33.225 -19.264 36.136 1.00 90.38 249 SER A O 1
ATOM 1915 N N . LYS A 1 250 ? -33.002 -20.538 34.298 1.00 90.56 250 LYS A N 1
ATOM 1916 C CA . LYS A 1 250 ? -31.546 -20.466 34.173 1.00 90.56 250 LYS A CA 1
ATOM 1917 C C . LYS A 1 250 ? -31.090 -19.587 33.003 1.00 90.56 250 LYS A C 1
ATOM 1919 O O . LYS A 1 250 ? -29.888 -19.409 32.845 1.00 90.56 250 LYS A O 1
ATOM 1924 N N . GLY A 1 251 ? -32.006 -19.074 32.179 1.00 88.50 251 GLY A N 1
ATOM 1925 C CA . GLY A 1 251 ? -31.676 -18.272 30.997 1.00 88.50 251 GLY A CA 1
ATOM 1926 C C . GLY A 1 251 ? -30.987 -19.056 29.877 1.00 88.50 251 GLY A C 1
ATOM 1927 O O . GLY A 1 251 ? -30.339 -18.464 29.024 1.00 88.50 251 GLY A O 1
ATOM 1928 N N . THR A 1 252 ? -31.088 -20.388 29.864 1.00 91.00 252 THR A N 1
ATOM 1929 C CA . THR A 1 252 ? -30.297 -21.235 28.948 1.00 91.00 252 THR A CA 1
ATOM 1930 C C . THR A 1 252 ? -31.060 -21.672 27.702 1.00 91.00 252 THR A C 1
ATOM 1932 O O . THR A 1 252 ? -30.452 -22.073 26.712 1.00 91.00 252 THR A O 1
ATOM 1935 N N . LYS A 1 253 ? -32.397 -21.620 27.727 1.00 94.62 253 LYS A N 1
ATOM 1936 C CA . LYS A 1 253 ? -33.248 -22.007 26.591 1.00 94.62 253 LYS A CA 1
ATOM 1937 C C . LYS A 1 253 ? -34.651 -21.423 26.688 1.00 94.62 253 LYS A C 1
ATOM 1939 O O . LYS A 1 253 ? -35.166 -21.216 27.784 1.00 94.62 253 LYS A O 1
ATOM 1944 N N . CYS A 1 254 ? -35.301 -21.273 25.538 1.00 95.50 254 CYS A N 1
ATOM 1945 C CA . CYS A 1 254 ? -36.718 -20.921 25.456 1.00 95.50 254 CYS A CA 1
ATOM 1946 C C . CYS A 1 254 ? -37.616 -22.150 25.677 1.00 95.50 254 CYS A C 1
ATOM 1948 O O . CYS A 1 254 ? -37.580 -23.112 24.902 1.00 95.50 254 CYS A O 1
ATOM 1950 N N . VAL A 1 255 ? -38.454 -22.109 26.710 1.00 94.88 255 VAL A N 1
ATOM 1951 C CA . VAL A 1 255 ? -39.467 -23.120 27.049 1.00 94.88 255 VAL A CA 1
ATOM 1952 C C . VAL A 1 255 ? -40.867 -22.576 26.790 1.00 94.88 255 VAL A C 1
ATOM 1954 O O . VAL A 1 255 ? -41.078 -21.371 26.800 1.00 94.88 255 VAL A O 1
ATOM 1957 N N . LYS A 1 256 ? -41.822 -23.460 26.485 1.00 95.38 256 LYS A N 1
ATOM 1958 C CA . LYS A 1 256 ? -43.203 -23.056 26.197 1.00 95.38 256 LYS A CA 1
ATOM 1959 C C . LYS A 1 256 ? -43.831 -22.456 27.456 1.00 95.38 256 LYS A C 1
ATOM 1961 O O . LYS A 1 256 ? -43.703 -23.057 28.525 1.00 95.38 256 LYS A O 1
ATOM 1966 N N . ASP A 1 257 ? -44.509 -21.326 27.305 1.00 90.75 257 ASP A N 1
ATOM 1967 C CA . ASP A 1 257 ? -45.263 -20.711 28.398 1.00 90.75 257 ASP A CA 1
ATOM 1968 C C . ASP A 1 257 ? -46.370 -21.669 28.872 1.00 90.75 257 ASP A C 1
ATOM 1970 O O . ASP A 1 257 ? -46.904 -22.453 28.074 1.00 90.75 257 ASP A O 1
ATOM 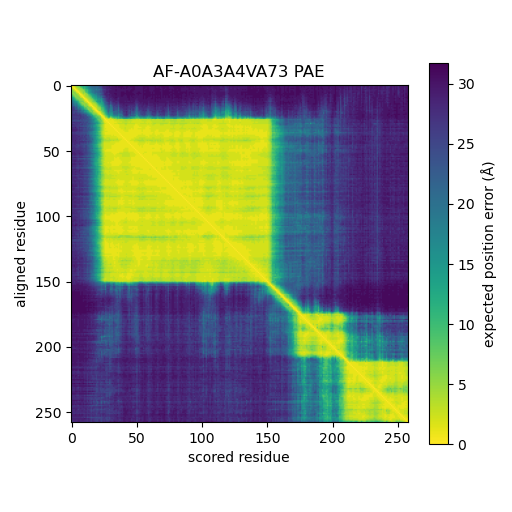1974 N N . LYS A 1 258 ? -46.664 -21.649 30.175 1.00 82.00 258 LYS A N 1
ATOM 1975 C CA . LYS A 1 258 ? -47.751 -22.439 30.769 1.00 82.00 258 LYS A CA 1
ATOM 1976 C C . LYS A 1 258 ? -49.098 -21.762 30.573 1.00 82.00 258 LYS A C 1
ATOM 1978 O O . LYS A 1 258 ? -49.137 -20.517 30.667 1.00 82.00 258 LYS A O 1
#

Mean predicted aligned error: 18.11 Å

Radius of gyration: 26.99 Å; Cα contacts (8 Å, |Δi|>4): 512; chains: 1; bounding box: 88×70×56 Å

Solvent-accessible surface area (backbone atoms only — not comparable to full-atom values): 14786 Å² total; per-residue (Å²): 144,83,88,82,88,80,82,84,81,81,80,80,78,81,78,78,77,79,78,73,80,78,78,81,72,68,49,53,51,89,79,44,68,26,21,37,29,29,32,57,76,86,75,36,32,37,51,36,27,17,29,4,15,46,87,35,57,49,8,45,42,6,63,90,34,21,21,14,49,85,39,68,59,5,55,58,6,61,89,20,53,28,16,8,61,82,30,51,25,1,24,54,10,56,79,29,80,46,36,20,32,32,29,40,97,84,58,28,56,69,27,33,33,24,64,33,84,67,76,52,20,28,44,37,71,54,45,51,58,33,6,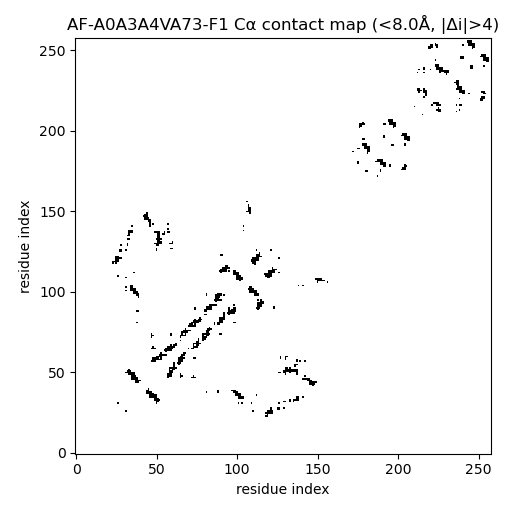69,68,33,86,36,71,48,66,70,84,52,61,84,44,70,32,78,58,87,46,47,90,78,60,80,83,82,81,93,76,87,80,95,74,90,79,80,91,74,84,72,84,80,67,56,55,70,58,31,39,71,29,94,88,41,83,92,40,67,37,49,34,94,68,29,36,69,40,98,82,69,78,46,38,39,68,52,73,86,56,51,63,36,53,50,26,22,70,68,27,33,88,45,25,29,48,75,86,52,61,49,97,86,70,46,74,41,60,42,44,42,93,71,32,38,63,40,102,80,69,60,34,43,38,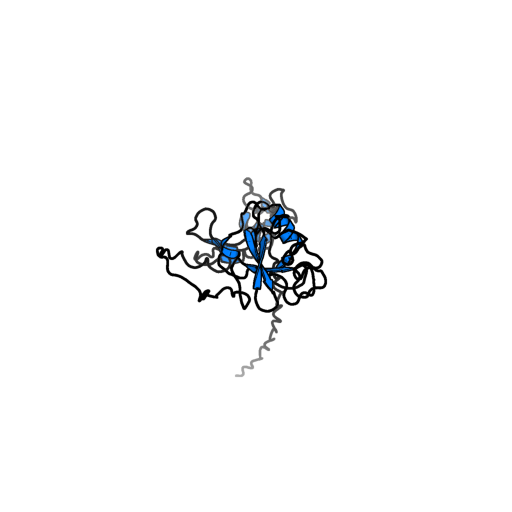73,61,132

Secondary structure (DSSP, 8-state):
------------------------PPP-HHHHTT-EEEEE-SSSEEEEEESS-TTSTTBTT-TTTTT-TTSTT-TT-TTSTTT-TT-TT-TT-TT-SS--EEE-TTS-EEEEE-SSS-SSEE-HHHHHHHHTT--PPPPGGGTT-EESSPPPTT------S--------------PPTTEEE-SS-TTSEEEPTTEEE-TTSS-EEE-----HHHHHHHHH-TTEEEEEEE-TTS-EEEEEPTTEEE-TTSSSEEE--